Protein AF-0000000076071077 (afdb_homodimer)

Structure (mmCIF, N/CA/C/O backbone):
data_AF-0000000076071077-model_v1
#
loop_
_entity.id
_entity.type
_entity.pdbx_description
1 polymer 'Interleukin 17-like protein'
#
loop_
_atom_site.group_PDB
_atom_site.id
_atom_site.type_symbol
_atom_site.label_atom_id
_atom_site.label_alt_id
_atom_site.label_comp_id
_atom_site.label_asym_id
_atom_site.label_entity_id
_atom_site.label_seq_id
_atom_site.pdbx_PDB_ins_code
_atom_site.Cartn_x
_atom_site.Cartn_y
_atom_site.Cartn_z
_atom_site.occupancy
_atom_site.B_iso_or_equiv
_atom_site.auth_seq_id
_atom_site.auth_comp_id
_atom_site.auth_asym_id
_atom_site.auth_atom_id
_atom_site.pdbx_PDB_model_num
ATOM 1 N N . MET A 1 1 ? 75.688 2.156 2.412 1 31.84 1 MET A N 1
ATOM 2 C CA . MET A 1 1 ? 74.75 1.021 2.189 1 31.84 1 MET A CA 1
ATOM 3 C C . MET A 1 1 ? 73.312 1.402 2.469 1 31.84 1 MET A C 1
ATOM 5 O O . MET A 1 1 ? 72.938 1.727 3.604 1 31.84 1 MET A O 1
ATOM 9 N N . TYR A 1 2 ? 72.688 2.107 1.517 1 38.88 2 TYR A N 1
ATOM 10 C CA . TYR A 1 2 ? 71.312 2.623 1.458 1 38.88 2 TYR A CA 1
ATOM 11 C C . TYR A 1 2 ? 70.312 1.485 1.486 1 38.88 2 TYR A C 1
ATOM 13 O O . TYR A 1 2 ? 70.375 0.569 0.663 1 38.88 2 TYR A O 1
ATOM 21 N N . TYR A 1 3 ? 69.812 1.101 2.676 1 37.91 3 TYR A N 1
ATOM 22 C CA . TYR A 1 3 ? 68.688 0.191 2.816 1 37.91 3 TYR A CA 1
ATOM 23 C C . TYR A 1 3 ? 67.438 0.708 2.055 1 37.91 3 TYR A C 1
ATOM 25 O O . TYR A 1 3 ? 67 1.827 2.293 1 37.91 3 TYR A O 1
ATOM 33 N N . VAL A 1 4 ? 67.25 0.297 0.817 1 40.38 4 VAL A N 1
ATOM 34 C CA . VAL A 1 4 ? 66 0.476 0.093 1 40.38 4 VAL A CA 1
ATOM 35 C C . VAL A 1 4 ? 64.812 -0.205 0.851 1 40.38 4 VAL A C 1
ATOM 37 O O . VAL A 1 4 ? 64.875 -1.404 1.129 1 40.38 4 VAL A O 1
ATOM 40 N N . ALA A 1 5 ? 64.188 0.526 1.714 1 39.5 5 ALA A N 1
ATOM 41 C CA . ALA A 1 5 ? 62.875 0.079 2.264 1 39.5 5 ALA A CA 1
ATOM 42 C C . ALA A 1 5 ? 61.938 -0.393 1.157 1 39.5 5 ALA A C 1
ATOM 44 O O . ALA A 1 5 ? 61.719 0.323 0.178 1 39.5 5 ALA A O 1
ATOM 45 N N . ALA A 1 6 ? 61.906 -1.683 0.882 1 43.91 6 ALA A N 1
ATOM 46 C CA . ALA A 1 6 ? 60.875 -2.225 -0.013 1 43.91 6 ALA A CA 1
ATOM 47 C C . ALA A 1 6 ? 59.5 -1.81 0.435 1 43.91 6 ALA A C 1
ATOM 49 O O . ALA A 1 6 ? 59.188 -1.81 1.631 1 43.91 6 ALA A O 1
ATOM 50 N N . PRO A 1 7 ? 58.719 -0.921 -0.341 1 43.88 7 PRO A N 1
ATOM 51 C CA . PRO A 1 7 ? 57.312 -0.693 -0 1 43.88 7 PRO A CA 1
ATOM 52 C C . PRO A 1 7 ? 56.531 -1.99 0.109 1 43.88 7 PRO A C 1
ATOM 54 O O . PRO A 1 7 ? 56.75 -2.926 -0.663 1 43.88 7 PRO A O 1
ATOM 57 N N . PHE A 1 8 ? 56.188 -2.414 1.332 1 44.41 8 PHE A N 1
ATOM 58 C CA . PHE A 1 8 ? 55.156 -3.443 1.497 1 44.41 8 PHE A CA 1
ATOM 59 C C . PHE A 1 8 ? 53.906 -3.08 0.725 1 44.41 8 PHE A C 1
ATOM 61 O O . PHE A 1 8 ? 53.188 -2.156 1.104 1 44.41 8 PHE A O 1
ATOM 68 N N . VAL A 1 9 ? 53.844 -3.395 -0.529 1 42.25 9 VAL A N 1
ATOM 69 C CA . VAL A 1 9 ? 52.531 -3.361 -1.166 1 42.25 9 VAL A CA 1
ATOM 70 C C . VAL A 1 9 ? 51.562 -4.262 -0.402 1 42.25 9 VAL A C 1
ATOM 72 O O . VAL A 1 9 ? 51.75 -5.484 -0.376 1 42.25 9 VAL A O 1
ATOM 75 N N . PHE A 1 10 ? 50.906 -3.777 0.637 1 39.38 10 PHE A N 1
ATOM 76 C CA . PHE A 1 10 ? 49.719 -4.492 1.016 1 39.38 10 PHE A CA 1
ATOM 77 C C . PHE A 1 10 ? 48.844 -4.762 -0.204 1 39.38 10 PHE A C 1
ATOM 79 O O . PHE A 1 10 ? 48.344 -3.824 -0.842 1 39.38 10 PHE A O 1
ATOM 86 N N . ALA A 1 11 ? 49.031 -5.832 -0.876 1 36.38 11 ALA A N 1
ATOM 87 C CA . ALA A 1 11 ? 47.938 -6.273 -1.741 1 36.38 11 ALA A CA 1
ATOM 88 C C . ALA A 1 11 ? 46.625 -6.273 -0.992 1 36.38 11 ALA A C 1
ATOM 90 O O . ALA A 1 11 ? 46.406 -7.059 -0.061 1 36.38 11 ALA A O 1
ATOM 91 N N . ILE A 1 12 ? 46.031 -5.16 -0.738 1 39.03 12 ILE A N 1
ATOM 92 C CA . ILE A 1 12 ? 44.594 -5.25 -0.428 1 39.03 12 ILE A CA 1
ATOM 93 C C . ILE A 1 12 ? 43.938 -6.305 -1.316 1 39.03 12 ILE A C 1
ATOM 95 O O . ILE A 1 12 ? 43.969 -6.203 -2.545 1 39.03 12 ILE A O 1
ATOM 99 N N . ALA A 1 13 ? 43.938 -7.648 -0.864 1 39.69 13 ALA A N 1
ATOM 100 C CA . ALA A 1 13 ? 43.094 -8.641 -1.531 1 39.69 13 ALA A CA 1
ATOM 101 C C . ALA A 1 13 ? 41.812 -7.988 -2.088 1 39.69 13 ALA A C 1
ATOM 103 O O . ALA A 1 13 ? 41.188 -7.176 -1.414 1 39.69 13 ALA A O 1
ATOM 104 N N . MET A 1 14 ? 41.719 -7.781 -3.256 1 41.16 14 MET A N 1
ATOM 105 C CA . MET A 1 14 ? 40.562 -7.312 -4.012 1 41.16 14 MET A CA 1
ATOM 106 C C . MET A 1 14 ? 39.312 -8.031 -3.566 1 41.16 14 MET A C 1
ATOM 108 O O . MET A 1 14 ? 39.281 -9.258 -3.479 1 41.16 14 MET A O 1
ATOM 112 N N . PRO A 1 15 ? 38.406 -7.594 -2.545 1 46.03 15 PRO A N 1
ATOM 113 C CA . PRO A 1 15 ? 37.219 -8.305 -2.104 1 46.03 15 PRO A CA 1
ATOM 114 C C . PRO A 1 15 ? 36.562 -9.125 -3.223 1 46.03 15 PRO A C 1
ATOM 116 O O . PRO A 1 15 ? 36.781 -8.828 -4.402 1 46.03 15 PRO A O 1
ATOM 119 N N . LEU A 1 16 ? 36.156 -10.562 -3.031 1 50.34 16 LEU A N 1
ATOM 120 C CA . LEU A 1 16 ? 35.406 -11.578 -3.76 1 50.34 16 LEU A CA 1
ATOM 121 C C . LEU A 1 16 ? 34.125 -10.977 -4.371 1 50.34 16 LEU A C 1
ATOM 123 O O . LEU A 1 16 ? 33.312 -10.414 -3.656 1 50.34 16 LEU A O 1
ATOM 127 N N . THR A 1 17 ? 34.062 -10.641 -5.641 1 70.69 17 THR A N 1
ATOM 128 C CA . THR A 1 17 ? 32.969 -10.07 -6.445 1 70.69 17 THR A CA 1
ATOM 129 C C . THR A 1 17 ? 31.781 -11.008 -6.484 1 70.69 17 THR A C 1
ATOM 131 O O . THR A 1 17 ? 31.906 -12.188 -6.809 1 70.69 17 THR A O 1
ATOM 134 N N . CYS A 1 18 ? 30.734 -10.984 -5.738 1 81.44 18 CYS A N 1
ATOM 135 C CA . CYS A 1 18 ? 29.469 -11.719 -5.719 1 81.44 18 CYS A CA 1
ATOM 136 C C . CYS A 1 18 ? 28.859 -11.773 -7.113 1 81.44 18 CYS A C 1
ATOM 138 O O . CYS A 1 18 ? 28.484 -10.734 -7.672 1 81.44 18 CYS A O 1
ATOM 140 N N . LYS A 1 19 ? 28.938 -13.07 -7.707 1 86.5 19 LYS A N 1
ATOM 141 C CA . LYS A 1 19 ? 28.453 -13.242 -9.07 1 86.5 19 LYS A CA 1
ATOM 142 C C . LYS A 1 19 ? 26.922 -13.398 -9.094 1 86.5 19 LYS A C 1
ATOM 144 O O . LYS A 1 19 ? 26.344 -13.961 -8.172 1 86.5 19 LYS A O 1
ATOM 149 N N . ARG A 1 20 ? 26.328 -13.039 -10.211 1 88.12 20 ARG A N 1
ATOM 150 C CA . ARG A 1 20 ? 24.891 -13.211 -10.422 1 88.12 20 ARG A CA 1
ATOM 151 C C . ARG A 1 20 ? 24.562 -14.656 -10.773 1 88.12 20 ARG A C 1
ATOM 153 O O . ARG A 1 20 ? 25.344 -15.328 -11.453 1 88.12 20 ARG A O 1
ATOM 160 N N . PRO A 1 21 ? 23.406 -15.125 -10.336 1 89.44 21 PRO A N 1
ATOM 161 C CA . PRO A 1 21 ? 22.984 -16.469 -10.766 1 89.44 21 PRO A CA 1
ATOM 162 C C . PRO A 1 21 ? 22.859 -16.594 -12.281 1 89.44 21 PRO A C 1
ATOM 164 O O . PRO A 1 21 ? 22.625 -15.586 -12.961 1 89.44 21 PRO A O 1
ATOM 167 N N . ASN A 1 22 ? 23.078 -17.781 -12.609 1 89.69 22 ASN A N 1
ATOM 168 C CA . ASN A 1 22 ? 22.922 -17.984 -14.047 1 89.69 22 ASN A CA 1
ATOM 169 C C . ASN A 1 22 ? 21.469 -17.891 -14.484 1 89.69 22 ASN A C 1
ATOM 171 O O . ASN A 1 22 ? 20.578 -17.766 -13.641 1 89.69 22 ASN A O 1
ATOM 175 N N . LYS A 1 23 ? 21.219 -17.984 -15.805 1 92.25 23 LYS A N 1
ATOM 176 C CA . LYS A 1 23 ? 19.906 -17.766 -16.375 1 92.25 23 LYS A CA 1
ATOM 177 C C . LYS A 1 23 ? 18.906 -18.812 -15.883 1 92.25 23 LYS A C 1
ATOM 179 O O . LYS A 1 23 ? 17.766 -18.484 -15.578 1 92.25 23 LYS A O 1
ATOM 184 N N . ALA A 1 24 ? 19.375 -20.016 -15.859 1 93.88 24 ALA A N 1
ATOM 185 C CA . ALA A 1 24 ? 18.484 -21.094 -15.422 1 93.88 24 ALA A CA 1
ATOM 186 C C . ALA A 1 24 ? 18.047 -20.891 -13.977 1 93.88 24 ALA A C 1
ATOM 188 O O . ALA A 1 24 ? 16.875 -21.047 -13.648 1 93.88 24 ALA A O 1
ATOM 189 N N . THR A 1 25 ? 18.969 -20.516 -13.148 1 91.62 25 THR A N 1
ATOM 190 C CA . THR A 1 25 ? 18.672 -20.266 -11.742 1 91.62 25 THR A CA 1
ATOM 191 C C . THR A 1 25 ? 17.75 -19.062 -11.586 1 91.62 25 THR A C 1
ATOM 193 O O . THR A 1 25 ? 16.812 -19.094 -10.781 1 91.62 25 THR A O 1
ATOM 196 N N . MET A 1 26 ? 17.953 -18.047 -12.344 1 93.38 26 MET A N 1
ATOM 197 C CA . MET A 1 26 ? 17.109 -16.844 -12.281 1 93.38 26 MET A CA 1
ATOM 198 C C . MET A 1 26 ? 15.68 -17.156 -12.695 1 93.38 26 MET A C 1
ATOM 200 O O . MET A 1 26 ? 14.734 -16.609 -12.125 1 93.38 26 MET A O 1
ATOM 204 N N . ARG A 1 27 ? 15.602 -17.969 -13.664 1 92.81 27 ARG A N 1
ATOM 205 C CA . ARG A 1 27 ? 14.266 -18.391 -14.078 1 92.81 27 ARG A CA 1
ATOM 206 C C . ARG A 1 27 ? 13.531 -19.109 -12.953 1 92.81 27 ARG A C 1
ATOM 208 O O . ARG A 1 27 ? 12.336 -18.875 -12.734 1 92.81 27 ARG A O 1
ATOM 215 N N . LYS A 1 28 ? 14.25 -19.938 -12.289 1 93.5 28 LYS A N 1
ATOM 216 C CA . LYS A 1 28 ? 13.656 -20.656 -11.164 1 93.5 28 LYS A CA 1
ATOM 217 C C . LYS A 1 28 ? 13.234 -19.688 -10.055 1 93.5 28 LYS A C 1
ATOM 219 O O . LYS A 1 28 ? 12.148 -19.812 -9.492 1 93.5 28 LYS A O 1
ATOM 224 N N . ILE A 1 29 ? 14.023 -18.688 -9.727 1 92.12 29 ILE A N 1
ATOM 225 C CA . ILE A 1 29 ? 13.742 -17.703 -8.688 1 92.12 29 ILE A CA 1
ATOM 226 C C . ILE A 1 29 ? 12.484 -16.922 -9.062 1 92.12 29 ILE A C 1
ATOM 228 O O . ILE A 1 29 ? 11.617 -16.688 -8.211 1 92.12 29 ILE A O 1
ATOM 232 N N . LYS A 1 30 ? 12.438 -16.547 -10.312 1 90.62 30 LYS A N 1
ATOM 233 C CA . LYS A 1 30 ? 11.281 -15.797 -10.789 1 90.62 30 LYS A CA 1
ATOM 234 C C . LYS A 1 30 ? 10.008 -16.641 -10.688 1 90.62 30 LYS A C 1
ATOM 236 O O . LYS A 1 30 ? 8.953 -16.141 -10.281 1 90.62 30 LYS A O 1
ATOM 241 N N . SER A 1 31 ? 10.117 -17.891 -11.008 1 89.62 31 SER A N 1
ATOM 242 C CA . SER A 1 31 ? 8.977 -18.797 -10.898 1 89.62 31 SER A CA 1
ATOM 243 C C . SER A 1 31 ? 8.531 -18.953 -9.453 1 89.62 31 SER A C 1
ATOM 245 O O . SER A 1 31 ? 7.336 -18.922 -9.156 1 89.62 31 SER A O 1
ATOM 247 N N . ASP A 1 32 ? 9.477 -19.078 -8.562 1 87.5 32 ASP A N 1
ATOM 248 C CA . ASP A 1 32 ? 9.172 -19.188 -7.137 1 87.5 32 ASP A CA 1
ATOM 249 C C . ASP A 1 32 ? 8.477 -17.938 -6.621 1 87.5 32 ASP A C 1
ATOM 251 O O . ASP A 1 32 ? 7.531 -18.016 -5.836 1 87.5 32 ASP A O 1
ATOM 255 N N . TYR A 1 33 ? 8.945 -16.859 -7.066 1 89.06 33 TYR A N 1
ATOM 256 C CA . TYR A 1 33 ? 8.336 -15.586 -6.68 1 89.06 33 TYR A CA 1
ATOM 257 C C . TYR A 1 33 ? 6.867 -15.547 -7.082 1 89.06 33 TYR A C 1
ATOM 259 O O . TYR A 1 33 ? 6.004 -15.188 -6.273 1 89.06 33 TYR A O 1
ATOM 267 N N . ILE A 1 34 ? 6.57 -15.953 -8.289 1 86.25 34 ILE A N 1
ATOM 268 C CA . ILE A 1 34 ? 5.211 -15.914 -8.82 1 86.25 34 ILE A CA 1
ATOM 269 C C . ILE A 1 34 ? 4.309 -16.828 -7.992 1 86.25 34 ILE A C 1
ATOM 271 O O . ILE A 1 34 ? 3.191 -16.453 -7.637 1 86.25 34 ILE A O 1
ATOM 275 N N . ILE A 1 35 ? 4.77 -17.938 -7.633 1 84.69 35 ILE A N 1
ATOM 276 C CA . ILE A 1 35 ? 4 -18.906 -6.859 1 84.69 35 ILE A CA 1
ATOM 277 C C . ILE A 1 35 ? 3.744 -18.359 -5.453 1 84.69 35 ILE A C 1
ATOM 279 O O . ILE A 1 35 ? 2.617 -18.406 -4.957 1 84.69 35 ILE A O 1
ATOM 283 N N . LYS A 1 36 ? 4.738 -17.828 -4.855 1 84 36 LYS A N 1
ATOM 284 C CA . LYS A 1 36 ? 4.629 -17.328 -3.488 1 84 36 LYS A CA 1
ATOM 285 C C . LYS A 1 36 ? 3.689 -16.125 -3.42 1 84 36 LYS A C 1
ATOM 287 O O . LYS A 1 36 ? 2.846 -16.047 -2.525 1 84 36 LYS A O 1
ATOM 292 N N . ARG A 1 37 ? 3.859 -15.242 -4.332 1 84.19 37 ARG A N 1
ATOM 293 C CA . ARG A 1 37 ? 2.988 -14.07 -4.391 1 84.19 37 ARG A CA 1
ATOM 294 C C . ARG A 1 37 ? 1.525 -14.484 -4.512 1 84.19 37 ARG A C 1
ATOM 296 O O . ARG A 1 37 ? 0.646 -13.852 -3.922 1 84.19 37 ARG A O 1
ATOM 303 N N . GLY A 1 38 ? 1.32 -15.523 -5.246 1 81.94 38 GLY A N 1
ATOM 3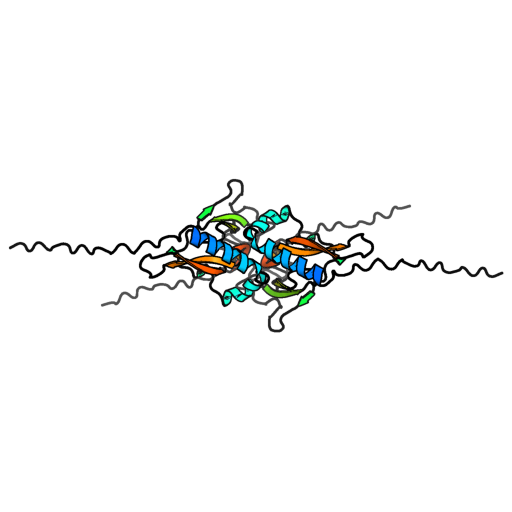04 C CA . GLY A 1 38 ? -0.033 -16.016 -5.457 1 81.94 38 GLY A CA 1
ATOM 305 C C . GLY A 1 38 ? -0.623 -16.688 -4.23 1 81.94 38 GLY A C 1
ATOM 306 O O . GLY A 1 38 ? -1.833 -16.625 -4.004 1 81.94 38 GLY A O 1
ATOM 307 N N . SER A 1 39 ? 0.192 -17.297 -3.477 1 77.56 39 SER A N 1
ATOM 308 C CA . SER A 1 39 ? -0.283 -18.125 -2.371 1 77.56 39 SER A CA 1
ATOM 309 C C . SER A 1 39 ? -0.488 -17.297 -1.108 1 77.56 39 SER A C 1
ATOM 311 O O . SER A 1 39 ? -1.191 -17.719 -0.188 1 77.56 39 SER A O 1
ATOM 313 N N . TYR A 1 40 ? 0.188 -16.234 -1.051 1 67.06 40 TYR A N 1
ATOM 314 C CA . TYR A 1 40 ? 0.112 -15.406 0.151 1 67.06 40 TYR A CA 1
ATOM 315 C C . TYR A 1 40 ? -1.249 -14.727 0.264 1 67.06 40 TYR A C 1
ATOM 317 O O . TYR A 1 40 ? -1.91 -14.477 -0.747 1 67.06 40 TYR A O 1
ATOM 325 N N . PHE A 1 41 ? -1.636 -14.688 1.638 1 74.12 41 PHE A N 1
ATOM 326 C CA . PHE A 1 41 ? -2.795 -13.852 1.936 1 74.12 41 PHE A CA 1
ATOM 327 C C . PHE A 1 41 ? -2.566 -12.422 1.472 1 74.12 41 PHE A C 1
ATOM 329 O O . PHE A 1 41 ? -1.477 -12.078 1.006 1 74.12 41 PHE A O 1
ATOM 336 N N . SER A 1 42 ? -3.58 -11.602 1.505 1 86.19 42 SER A N 1
ATOM 337 C CA . SER A 1 42 ? -3.494 -10.203 1.104 1 86.19 42 SER A CA 1
ATOM 338 C C . SER A 1 42 ? -2.256 -9.531 1.692 1 86.19 42 SER A C 1
ATOM 340 O O . SER A 1 42 ? -1.939 -9.727 2.867 1 86.19 42 SER A O 1
ATOM 342 N N . ASP A 1 43 ? -1.479 -8.805 0.86 1 89.69 43 ASP A N 1
ATOM 343 C CA . ASP A 1 43 ? -0.292 -8.062 1.278 1 89.69 43 ASP A CA 1
ATOM 344 C C . ASP A 1 43 ? -0.643 -7.004 2.322 1 89.69 43 ASP A C 1
ATOM 346 O O . ASP A 1 43 ? 0.245 -6.445 2.971 1 89.69 43 ASP A O 1
ATOM 350 N N . SER A 1 44 ? -1.929 -6.793 2.488 1 95.19 44 SER A N 1
ATOM 351 C CA . SER A 1 44 ? -2.336 -5.781 3.459 1 95.19 44 SER A CA 1
ATOM 352 C C . SER A 1 44 ? -1.919 -6.172 4.871 1 95.19 44 SER A C 1
ATOM 354 O O . SER A 1 44 ? -1.677 -5.305 5.715 1 95.19 44 SER A O 1
ATOM 356 N N . PHE A 1 45 ? -1.737 -7.473 5.129 1 94.88 45 PHE A N 1
ATOM 357 C CA . PHE A 1 45 ? -1.411 -7.938 6.473 1 94.88 45 PHE A CA 1
ATOM 358 C C . PHE A 1 45 ? 0.053 -7.664 6.797 1 94.88 45 PHE A C 1
ATOM 360 O O . PHE A 1 45 ? 0.459 -7.73 7.961 1 94.88 45 PHE A O 1
ATOM 367 N N . ASN A 1 46 ? 0.8 -7.367 5.801 1 95.19 46 ASN A N 1
ATOM 368 C CA . ASN A 1 46 ? 2.215 -7.09 6.027 1 95.19 46 ASN A CA 1
ATOM 369 C C . ASN A 1 46 ? 2.42 -5.77 6.762 1 95.19 46 ASN A C 1
ATOM 371 O O . ASN A 1 46 ? 3.508 -5.5 7.273 1 95.19 46 ASN A O 1
ATOM 375 N N . LEU A 1 47 ? 1.385 -4.953 6.836 1 95.5 47 LEU A N 1
ATOM 376 C CA . LEU A 1 47 ? 1.442 -3.758 7.668 1 95.5 47 LEU A CA 1
ATOM 377 C C . LEU A 1 47 ? 1.679 -4.121 9.133 1 95.5 47 LEU A C 1
ATOM 379 O O . LEU A 1 47 ? 2.295 -3.355 9.875 1 95.5 47 LEU A O 1
ATOM 383 N N . LEU A 1 48 ? 1.217 -5.297 9.461 1 92.31 48 LEU A N 1
ATOM 384 C CA . LEU A 1 48 ? 1.424 -5.789 10.82 1 92.31 48 LEU A CA 1
ATOM 385 C C . LEU A 1 48 ? 2.664 -6.676 10.891 1 92.31 48 LEU A C 1
ATOM 387 O O . LEU A 1 48 ? 3.453 -6.57 11.828 1 92.31 48 LEU A O 1
ATOM 391 N N . TYR A 1 49 ? 2.891 -7.422 9.875 1 90.75 49 TYR A N 1
ATOM 392 C CA . TYR A 1 49 ? 3.902 -8.469 9.898 1 90.75 49 TYR A CA 1
ATOM 393 C C . TYR A 1 49 ? 5.293 -7.895 9.664 1 90.75 49 TYR A C 1
ATOM 395 O O . TYR A 1 49 ? 6.301 -8.562 9.914 1 90.75 49 TYR A O 1
ATOM 403 N N . LYS A 1 50 ? 5.305 -6.688 9.227 1 91.62 50 LYS A N 1
ATOM 404 C CA . LYS A 1 50 ? 6.605 -6.09 8.938 1 91.62 50 LYS A CA 1
ATOM 405 C C . LYS A 1 50 ? 7.484 -6.059 10.188 1 91.62 50 LYS A C 1
ATOM 407 O O . LYS A 1 50 ? 8.711 -6.004 10.094 1 91.62 50 LYS A O 1
ATOM 412 N N . HIS A 1 51 ? 6.93 -6.164 11.32 1 89.44 51 HIS A N 1
ATOM 413 C CA . HIS A 1 51 ? 7.688 -6.121 12.57 1 89.44 51 HIS A CA 1
ATOM 414 C C . HIS A 1 51 ? 8.32 -7.477 12.875 1 89.44 51 HIS A C 1
ATOM 416 O O . HIS A 1 51 ? 9.211 -7.57 13.727 1 89.44 51 HIS A O 1
ATOM 422 N N . ASN A 1 52 ? 7.91 -8.523 12.156 1 89.5 52 ASN A N 1
ATOM 423 C CA . ASN A 1 52 ? 8.375 -9.883 12.406 1 89.5 52 ASN A CA 1
ATOM 424 C C . ASN A 1 52 ? 9.133 -10.445 11.203 1 89.5 52 ASN A C 1
ATOM 426 O O . ASN A 1 52 ? 9.57 -11.594 11.227 1 89.5 52 ASN A O 1
ATOM 430 N N . LYS A 1 53 ? 9.203 -9.695 10.227 1 89.69 53 LYS A N 1
ATOM 431 C CA . LYS A 1 53 ? 9.844 -10.148 9 1 89.69 53 LYS A CA 1
ATOM 432 C C . LYS A 1 53 ? 10.961 -9.195 8.578 1 89.69 53 LYS A C 1
ATOM 434 O O . LYS A 1 53 ? 11.016 -8.055 9.039 1 89.69 53 LYS A O 1
ATOM 439 N N . ARG A 1 54 ? 11.805 -9.734 7.766 1 92.38 54 ARG A N 1
ATOM 440 C CA . ARG A 1 54 ? 12.891 -8.914 7.25 1 92.38 54 ARG A CA 1
ATOM 441 C C . ARG A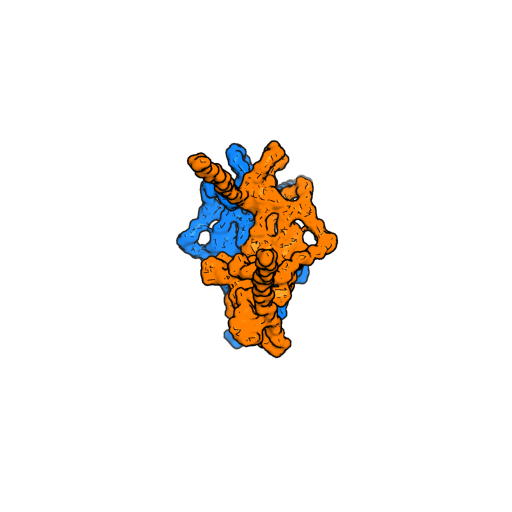 1 54 ? 12.375 -7.891 6.242 1 92.38 54 ARG A C 1
ATOM 443 O O . ARG A 1 54 ? 11.602 -8.227 5.352 1 92.38 54 ARG A O 1
ATOM 450 N N . THR A 1 55 ? 12.773 -6.637 6.426 1 95.44 55 THR A N 1
ATOM 451 C CA . THR A 1 55 ? 12.414 -5.59 5.477 1 95.44 55 THR A CA 1
ATOM 452 C C . THR A 1 55 ? 13.641 -5.117 4.703 1 95.44 55 THR A C 1
ATOM 454 O O . THR A 1 55 ? 14.773 -5.461 5.055 1 95.44 55 THR A O 1
ATOM 457 N N . ASP A 1 56 ? 13.336 -4.398 3.664 1 94.5 56 ASP A N 1
ATOM 458 C CA . ASP A 1 56 ? 14.414 -3.893 2.822 1 94.5 56 ASP A CA 1
ATOM 459 C C . ASP A 1 56 ? 15.336 -2.963 3.609 1 94.5 56 ASP A C 1
ATOM 461 O O . ASP A 1 56 ? 16.5 -2.775 3.246 1 94.5 56 ASP A O 1
ATOM 465 N N . ARG A 1 57 ? 14.828 -2.43 4.645 1 92.19 57 ARG A N 1
ATOM 466 C CA . ARG A 1 57 ? 15.625 -1.509 5.449 1 92.19 57 ARG A CA 1
ATOM 467 C C . ARG A 1 57 ? 16.766 -2.236 6.145 1 92.19 57 ARG A C 1
ATOM 469 O O . ARG A 1 57 ? 17.766 -1.618 6.52 1 92.19 57 ARG A O 1
ATOM 476 N N . GLN A 1 58 ? 16.688 -3.535 6.242 1 93.75 58 GLN A N 1
ATOM 477 C CA . GLN A 1 58 ? 17.672 -4.352 6.938 1 93.75 58 GLN A CA 1
ATOM 478 C C . GLN A 1 58 ? 18.688 -4.941 5.957 1 93.75 58 GLN A C 1
ATOM 480 O O . GLN A 1 58 ? 19.625 -5.629 6.363 1 93.75 58 GLN A O 1
ATOM 485 N N . ILE A 1 59 ? 18.484 -4.691 4.75 1 94.94 59 ILE A N 1
ATOM 486 C CA . ILE A 1 59 ? 19.359 -5.25 3.723 1 94.94 59 ILE A CA 1
ATOM 487 C C . ILE A 1 59 ? 20.578 -4.352 3.535 1 94.94 59 ILE A C 1
ATOM 489 O O . ILE A 1 59 ? 20.438 -3.141 3.34 1 94.94 59 ILE A O 1
ATOM 493 N N . PRO A 1 60 ? 21.781 -4.914 3.605 1 91.56 60 PRO A N 1
ATOM 494 C CA . PRO A 1 60 ? 22.984 -4.113 3.398 1 91.56 60 PRO A CA 1
ATOM 495 C C . PRO A 1 60 ? 22.984 -3.373 2.062 1 91.56 60 PRO A C 1
ATOM 497 O O . PRO A 1 60 ? 22.5 -3.902 1.061 1 91.56 60 PRO A O 1
ATOM 500 N N . ALA A 1 61 ? 23.578 -2.232 2.055 1 92.38 61 ALA A N 1
ATOM 501 C CA . ALA A 1 61 ? 23.562 -1.338 0.899 1 92.38 61 ALA A CA 1
ATOM 502 C C . ALA A 1 61 ? 24.266 -1.972 -0.295 1 92.38 61 ALA A C 1
ATOM 504 O O . ALA A 1 61 ? 23.922 -1.691 -1.446 1 92.38 61 ALA A O 1
ATOM 505 N N . GLU A 1 62 ? 25.234 -2.85 -0.004 1 90.19 62 GLU A N 1
ATOM 506 C CA . GLU A 1 62 ? 26.016 -3.451 -1.083 1 90.19 62 GLU A CA 1
ATOM 507 C C . GLU A 1 62 ? 25.156 -4.359 -1.948 1 90.19 62 GLU A C 1
ATOM 509 O O . GLU A 1 62 ? 25.5 -4.66 -3.09 1 90.19 62 GLU A O 1
ATOM 514 N N . PHE A 1 63 ? 24.047 -4.762 -1.379 1 92.94 63 PHE A N 1
ATOM 515 C CA . PHE A 1 63 ? 23.188 -5.672 -2.131 1 92.94 63 PHE A CA 1
ATOM 516 C C . PHE A 1 63 ? 22.031 -4.918 -2.777 1 92.94 63 PHE A C 1
ATOM 518 O O . PHE A 1 63 ? 21.172 -5.523 -3.408 1 92.94 63 PHE A O 1
ATOM 525 N N . LYS A 1 64 ? 22.031 -3.602 -2.619 1 92.5 64 LYS A N 1
ATOM 526 C CA . LYS A 1 64 ? 20.984 -2.764 -3.211 1 92.5 64 LYS A CA 1
ATOM 527 C C . LYS A 1 64 ? 21.531 -1.985 -4.41 1 92.5 64 LYS A C 1
ATOM 529 O O . LYS A 1 64 ? 22.562 -1.328 -4.312 1 92.5 64 LYS A O 1
ATOM 534 N N . SER A 1 65 ? 21.016 -2.213 -5.547 1 91.06 65 SER A N 1
ATOM 535 C CA . SER A 1 65 ? 21.359 -1.427 -6.727 1 91.06 65 SER A CA 1
ATOM 536 C C . SER A 1 65 ? 20.266 -0.43 -7.07 1 91.06 65 SER A C 1
ATOM 538 O O . SER A 1 65 ? 19.984 -0.176 -8.25 1 91.06 65 SER A O 1
ATOM 540 N N . ASN A 1 66 ? 19.625 0.126 -6.18 1 88.62 66 ASN A N 1
ATOM 541 C CA . ASN A 1 66 ? 18.422 0.927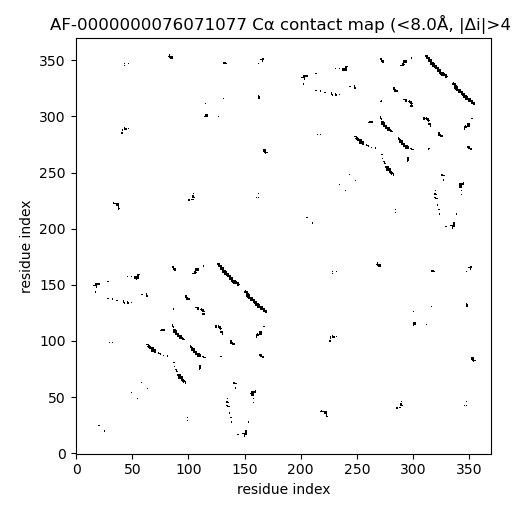 -6.375 1 88.62 66 ASN A CA 1
ATOM 542 C C . ASN A 1 66 ? 18.734 2.242 -7.082 1 88.62 66 ASN A C 1
ATOM 544 O O . ASN A 1 66 ? 19.719 2.908 -6.762 1 88.62 66 ASN A O 1
ATOM 548 N N . ARG A 1 67 ? 18.047 2.42 -8.078 1 95.81 67 ARG A N 1
ATOM 549 C CA . ARG A 1 67 ? 18.062 3.682 -8.805 1 95.81 67 ARG A CA 1
ATOM 550 C C . ARG A 1 67 ? 16.656 4.254 -8.961 1 95.81 67 ARG A C 1
ATOM 552 O O . ARG A 1 67 ? 15.711 3.512 -9.203 1 95.81 67 ARG A O 1
ATOM 559 N N . THR A 1 68 ? 16.609 5.535 -8.766 1 96.56 68 THR A N 1
ATOM 560 C CA . THR A 1 68 ? 15.328 6.211 -8.953 1 96.56 68 THR A CA 1
ATOM 561 C C . THR A 1 68 ? 15.242 6.828 -10.344 1 96.56 68 THR A C 1
ATOM 563 O O . THR A 1 68 ? 16.125 7.59 -10.75 1 96.56 68 THR A O 1
ATOM 566 N N . LEU A 1 69 ? 14.219 6.406 -11.062 1 96.56 69 LEU A N 1
ATOM 567 C CA . LEU A 1 69 ? 13.938 7.016 -12.359 1 96.56 69 LEU A CA 1
ATOM 568 C C . LEU A 1 69 ? 12.734 7.945 -12.273 1 96.56 69 LEU A C 1
ATOM 570 O O . LEU A 1 69 ? 11.633 7.512 -11.922 1 96.56 69 LEU A O 1
ATOM 574 N N . ASN A 1 70 ? 12.992 9.156 -12.672 1 95.69 70 ASN A N 1
ATOM 575 C CA . ASN A 1 70 ? 11.938 10.156 -12.625 1 95.69 70 ASN A CA 1
ATOM 576 C C . ASN A 1 70 ? 11.258 10.32 -13.984 1 95.69 70 ASN A C 1
ATOM 578 O O . ASN A 1 70 ? 11.898 10.156 -15.023 1 95.69 70 ASN A O 1
ATOM 582 N N . PHE A 1 71 ? 10.016 10.578 -13.883 1 93.69 71 PHE A N 1
ATOM 583 C CA . PHE A 1 71 ? 9.281 10.938 -15.094 1 93.69 71 PHE A CA 1
ATOM 584 C C . PHE A 1 71 ? 9.453 12.414 -15.406 1 93.69 71 PHE A C 1
ATOM 586 O O . PHE A 1 71 ? 9.211 13.273 -14.555 1 93.69 71 PHE A O 1
ATOM 593 N N . GLU A 1 72 ? 9.812 12.641 -16.594 1 91.06 72 GLU A N 1
ATOM 594 C CA . GLU A 1 72 ? 10.164 13.992 -16.984 1 91.06 72 GLU A CA 1
ATOM 595 C C . GLU A 1 72 ? 8.953 14.922 -16.922 1 91.06 72 GLU A C 1
ATOM 597 O O . GLU A 1 72 ? 9.078 16.078 -16.516 1 91.06 72 GLU A O 1
ATOM 602 N N . TRP A 1 73 ? 7.855 14.477 -17.141 1 92 73 TRP A N 1
ATOM 603 C CA . TRP A 1 73 ? 6.664 15.312 -17.281 1 92 73 TRP A CA 1
ATOM 604 C C . TRP A 1 73 ? 5.965 15.484 -15.938 1 92 73 TRP A C 1
ATOM 606 O O . TRP A 1 73 ? 4.949 16.172 -15.844 1 92 73 TRP A O 1
ATOM 616 N N . ILE A 1 74 ? 6.48 14.914 -14.938 1 91.44 74 ILE A N 1
ATOM 617 C CA . ILE A 1 74 ? 5.855 15 -13.617 1 91.44 74 ILE A CA 1
ATOM 618 C C . ILE A 1 74 ? 6.543 16.078 -12.789 1 91.44 74 ILE A C 1
ATOM 620 O O . ILE A 1 74 ? 7.746 16 -12.516 1 91.44 74 ILE A O 1
ATOM 624 N N . PRO A 1 75 ? 5.77 17.062 -12.336 1 91.75 75 PRO A N 1
ATOM 625 C CA . PRO A 1 75 ? 6.367 18.062 -11.461 1 91.75 75 PRO A CA 1
ATOM 626 C C . PRO A 1 75 ? 6.836 17.5 -10.125 1 91.75 75 PRO A C 1
ATOM 628 O O . PRO A 1 75 ? 6.109 16.734 -9.492 1 91.75 75 PRO A O 1
ATOM 631 N N . LYS A 1 76 ? 7.98 17.922 -9.68 1 93.88 76 LYS A N 1
ATOM 632 C CA . LYS A 1 76 ? 8.57 17.375 -8.469 1 93.88 76 LYS A CA 1
ATOM 633 C C . LYS A 1 76 ? 8.781 18.453 -7.414 1 93.88 76 LYS A C 1
ATOM 635 O O . LYS A 1 76 ? 9.031 18.141 -6.246 1 93.88 76 LYS A O 1
ATOM 640 N N . MET A 1 77 ? 8.609 19.625 -7.82 1 92.38 77 MET A N 1
ATOM 641 C CA . MET A 1 77 ? 8.875 20.734 -6.922 1 92.38 77 MET A CA 1
ATOM 642 C C . MET A 1 77 ? 7.73 20.922 -5.926 1 92.38 77 MET A C 1
ATOM 644 O O . MET A 1 77 ? 6.574 20.641 -6.242 1 92.38 77 MET A O 1
ATOM 648 N N . CYS A 1 78 ? 8.125 21.375 -4.852 1 91.38 78 CYS A N 1
ATOM 649 C CA . CYS A 1 78 ? 7.109 21.703 -3.854 1 91.38 78 CYS A CA 1
ATOM 650 C C . CYS A 1 78 ? 6.301 22.922 -4.277 1 91.38 78 CYS A C 1
ATOM 652 O O . CYS A 1 78 ? 6.859 24 -4.5 1 91.38 78 CYS A O 1
ATOM 654 N N . PRO A 1 79 ? 4.988 22.688 -4.336 1 86.5 79 PRO A N 1
ATOM 655 C CA . PRO A 1 79 ? 4.188 23.844 -4.758 1 86.5 79 PRO A CA 1
ATOM 656 C C . PRO A 1 79 ? 4.129 24.938 -3.697 1 86.5 79 PRO A C 1
ATOM 658 O O . PRO A 1 79 ? 4.234 24.656 -2.502 1 86.5 79 PRO A O 1
ATOM 661 N N . LEU A 1 80 ? 3.953 26.156 -4.199 1 76 80 LEU A N 1
ATOM 662 C CA . LEU A 1 80 ? 3.83 27.297 -3.303 1 76 80 LEU A CA 1
ATOM 663 C C . LEU A 1 80 ? 2.537 27.219 -2.498 1 76 80 LEU A C 1
ATOM 665 O O . LEU A 1 80 ? 2.537 27.469 -1.29 1 76 80 LEU A O 1
ATOM 669 N N . GLU A 1 81 ? 1.502 26.906 -3.217 1 70.94 81 GLU A N 1
ATOM 670 C CA . GLU A 1 81 ? 0.207 26.734 -2.564 1 70.94 81 GLU A CA 1
ATOM 671 C C . GLU A 1 81 ? -0.15 25.25 -2.428 1 70.94 81 GLU A C 1
ATOM 673 O O . GLU A 1 81 ? -0.263 24.547 -3.428 1 70.94 81 GLU A O 1
ATOM 678 N N . ARG A 1 82 ? -0.085 24.828 -1.178 1 62.78 82 ARG A N 1
ATOM 679 C CA . ARG A 1 82 ? -0.346 23.422 -0.891 1 62.78 82 ARG A CA 1
ATOM 680 C C . ARG A 1 82 ? -1.765 23.219 -0.369 1 62.78 82 ARG A C 1
ATOM 682 O O . ARG A 1 82 ? -1.976 22.516 0.615 1 62.78 82 ARG A O 1
ATOM 689 N N . ASN A 1 83 ? -2.711 23.906 -0.941 1 62.25 83 ASN A N 1
ATOM 690 C CA . ASN A 1 83 ? -3.998 24.078 -0.276 1 62.25 83 ASN A CA 1
ATOM 691 C C . ASN A 1 83 ? -4.719 22.75 -0.085 1 62.25 83 ASN A C 1
ATOM 693 O O . ASN A 1 83 ? -5.367 22.531 0.94 1 62.25 83 ASN A O 1
ATOM 697 N N . ASP A 1 84 ? -4.527 21.75 -0.942 1 68.38 84 ASP A N 1
ATOM 698 C CA . ASP A 1 84 ? -5.391 20.578 -0.741 1 68.38 84 ASP A CA 1
ATOM 699 C C . ASP A 1 84 ? -4.652 19.484 0.006 1 68.38 84 ASP A C 1
ATOM 701 O O . ASP A 1 84 ? -5.246 18.766 0.826 1 68.38 84 ASP A O 1
ATOM 705 N N . ASN A 1 85 ? -3.359 19.422 -0.15 1 84.12 85 ASN A N 1
ATOM 706 C CA . ASN A 1 85 ? -2.506 18.406 0.444 1 84.12 85 ASN A CA 1
ATOM 707 C C . ASN A 1 85 ? -1.192 18.984 0.951 1 84.12 85 ASN A C 1
ATOM 709 O O . ASN A 1 85 ? -0.342 19.391 0.157 1 84.12 85 ASN A O 1
ATOM 713 N N . PRO A 1 86 ? -1.06 19.062 2.328 1 87.69 86 PRO A N 1
ATOM 714 C CA . PRO A 1 86 ? 0.151 19.688 2.867 1 87.69 86 PRO A CA 1
ATOM 715 C C . PRO A 1 86 ? 1.427 18.953 2.449 1 87.69 86 PRO A C 1
ATOM 717 O O . PRO A 1 86 ? 2.518 19.531 2.51 1 87.69 86 PRO A O 1
ATOM 720 N N . CYS A 1 87 ? 1.219 17.703 2.031 1 92.94 87 CYS A N 1
ATOM 721 C CA . CYS A 1 87 ? 2.363 16.922 1.583 1 92.94 87 CYS A CA 1
ATOM 722 C C . CYS A 1 87 ? 2.066 16.234 0.256 1 92.94 87 CYS A C 1
ATOM 724 O O . CYS A 1 87 ? 1.952 15 0.2 1 92.94 87 CYS A O 1
ATOM 726 N N . PRO A 1 88 ? 2.035 17.016 -0.807 1 93.38 88 PRO A N 1
ATOM 727 C CA . PRO A 1 88 ? 1.808 16.391 -2.107 1 93.38 88 PRO A CA 1
ATOM 728 C C . PRO A 1 88 ? 2.953 15.469 -2.525 1 93.38 88 PRO A C 1
ATOM 730 O O . PRO A 1 88 ? 4.078 15.617 -2.037 1 93.38 88 PRO A O 1
ATOM 733 N N . HIS A 1 89 ? 2.627 14.562 -3.361 1 95.81 89 HIS A N 1
ATOM 734 C CA . HIS A 1 89 ? 3.654 13.625 -3.811 1 95.81 89 HIS A CA 1
ATOM 735 C C . HIS A 1 89 ? 3.682 13.531 -5.332 1 95.81 89 HIS A C 1
ATOM 737 O O . HIS A 1 89 ? 2.779 14.031 -6.008 1 95.81 89 HIS A O 1
ATOM 743 N N . TYR A 1 90 ? 4.754 13.039 -5.828 1 96.19 90 TYR A N 1
ATOM 744 C CA . TYR A 1 90 ? 4.867 12.609 -7.215 1 96.19 90 TYR A CA 1
ATOM 745 C C . TYR A 1 90 ? 5.336 11.156 -7.301 1 96.19 90 TYR A C 1
ATOM 747 O O . TYR A 1 90 ? 5.855 10.609 -6.328 1 96.19 90 TYR A O 1
ATOM 755 N N . TYR A 1 91 ? 5.109 10.555 -8.492 1 96.62 91 TYR A N 1
ATOM 756 C CA . TYR A 1 91 ? 5.496 9.156 -8.664 1 96.62 91 TYR A CA 1
ATOM 757 C C . TYR A 1 91 ? 6.84 9.039 -9.367 1 96.62 91 TYR A C 1
ATOM 759 O O . TYR A 1 91 ? 7.125 9.805 -10.297 1 96.62 91 TYR A O 1
ATOM 767 N N . ALA A 1 92 ? 7.594 8.117 -8.891 1 97.62 92 ALA A N 1
ATOM 768 C CA . ALA A 1 92 ? 8.883 7.777 -9.484 1 97.62 92 ALA A CA 1
ATOM 769 C C . ALA A 1 92 ? 9.078 6.266 -9.555 1 97.62 92 ALA A C 1
ATOM 771 O O . ALA A 1 92 ? 8.453 5.52 -8.797 1 97.62 92 ALA A O 1
ATOM 772 N N . LEU A 1 93 ? 9.891 5.855 -10.5 1 96.56 93 LEU A N 1
ATOM 773 C CA . LEU A 1 93 ? 10.195 4.434 -10.633 1 96.56 93 LEU A CA 1
ATOM 774 C C . LEU A 1 93 ? 11.43 4.062 -9.805 1 96.56 93 LEU A C 1
ATOM 776 O O . LEU A 1 93 ? 12.469 4.715 -9.906 1 96.56 93 LEU A O 1
ATOM 780 N N . ASP A 1 94 ? 11.234 3.156 -8.93 1 97 94 ASP A N 1
ATOM 781 C CA . ASP A 1 94 ? 12.344 2.543 -8.203 1 97 94 ASP A CA 1
ATOM 782 C C . ASP A 1 94 ? 12.82 1.271 -8.898 1 97 94 ASP A C 1
ATOM 784 O O . ASP A 1 94 ? 12.102 0.268 -8.93 1 97 94 ASP A O 1
ATOM 788 N N . VAL A 1 95 ? 14.094 1.3 -9.43 1 97.06 95 VAL A N 1
ATOM 789 C CA . VAL A 1 95 ? 14.633 0.172 -10.18 1 97.06 95 VAL A CA 1
ATOM 790 C C . VAL A 1 95 ? 15.773 -0.478 -9.398 1 97.06 95 VAL A C 1
ATOM 792 O O . VAL A 1 95 ? 16.703 0.201 -8.969 1 97.06 95 VAL A O 1
ATOM 795 N N . ASP A 1 96 ? 15.68 -1.708 -9.133 1 96.25 96 ASP A N 1
ATOM 796 C CA . ASP A 1 96 ? 16.703 -2.486 -8.445 1 96.25 96 ASP A CA 1
ATOM 797 C C . ASP A 1 96 ? 16.969 -3.812 -9.156 1 96.25 96 ASP A C 1
ATOM 799 O O . ASP A 1 96 ? 16.094 -4.688 -9.18 1 96.25 96 ASP A O 1
ATOM 803 N N . ASP A 1 97 ? 18.156 -4.035 -9.648 1 93.69 97 ASP A N 1
ATOM 804 C CA . ASP A 1 97 ? 18.516 -5.219 -10.422 1 93.69 97 ASP A CA 1
ATOM 805 C C . ASP A 1 97 ? 18.609 -6.453 -9.531 1 93.69 97 ASP A C 1
ATOM 807 O O . ASP A 1 97 ? 18.656 -7.582 -10.023 1 93.69 97 ASP A O 1
ATOM 811 N N . ASN A 1 98 ? 18.703 -6.203 -8.273 1 94.94 98 ASN A N 1
ATOM 812 C CA . ASN A 1 98 ? 18.844 -7.305 -7.328 1 94.94 98 ASN A CA 1
ATOM 813 C C . ASN A 1 98 ? 17.516 -7.66 -6.668 1 94.94 98 ASN A C 1
ATOM 815 O O . ASN A 1 98 ? 17.5 -8.242 -5.578 1 94.94 98 ASN A O 1
ATOM 819 N N . ARG A 1 99 ? 16.453 -7.281 -7.316 1 95.44 99 ARG A N 1
ATOM 820 C CA . ARG A 1 99 ? 15.125 -7.5 -6.754 1 95.44 99 ARG A CA 1
ATOM 821 C C . ARG A 1 99 ? 14.172 -8.047 -7.809 1 95.44 99 ARG A C 1
ATOM 823 O O . ARG A 1 99 ? 14.289 -7.715 -8.992 1 95.44 99 ARG A O 1
ATOM 830 N N . ILE A 1 100 ? 13.289 -8.906 -7.418 1 93.5 100 ILE A N 1
ATOM 831 C CA . ILE A 1 100 ? 12.141 -9.367 -8.195 1 93.5 100 ILE A CA 1
ATOM 832 C C . ILE A 1 100 ? 10.844 -9.023 -7.453 1 93.5 100 ILE A C 1
ATOM 834 O O . ILE A 1 100 ? 10.594 -9.539 -6.359 1 93.5 100 ILE A O 1
ATOM 838 N N . PRO A 1 101 ? 10.008 -8.117 -8.039 1 94.06 101 PRO A N 1
ATOM 839 C CA . PRO A 1 101 ? 10.164 -7.484 -9.352 1 94.06 101 PRO A CA 1
ATOM 840 C C . PRO A 1 101 ? 11.188 -6.352 -9.344 1 94.06 101 PRO A C 1
ATOM 842 O O . PRO A 1 101 ? 11.383 -5.695 -8.32 1 94.06 101 PRO A O 1
ATOM 845 N N . LYS A 1 102 ? 11.727 -6.102 -10.516 1 94.19 102 LYS A N 1
ATOM 846 C CA . LYS A 1 102 ? 12.82 -5.148 -10.68 1 94.19 102 LYS A CA 1
ATOM 847 C C . LYS A 1 102 ? 12.336 -3.715 -10.477 1 94.19 102 LYS A C 1
ATOM 849 O O . LYS A 1 102 ? 13.078 -2.859 -10 1 94.19 102 LYS A O 1
ATOM 854 N N . MET A 1 103 ? 11.094 -3.527 -10.906 1 95.19 103 MET A N 1
ATOM 855 C CA . MET A 1 103 ? 10.586 -2.158 -10.891 1 95.19 103 MET A CA 1
ATOM 856 C C . MET A 1 103 ? 9.398 -2.023 -9.945 1 95.19 103 MET A C 1
ATOM 858 O O . MET A 1 103 ? 8.477 -2.836 -9.984 1 95.19 103 MET A O 1
ATOM 862 N N . LEU A 1 104 ? 9.469 -1.019 -9.125 1 97.06 104 LEU A N 1
ATOM 863 C CA . LEU A 1 104 ? 8.383 -0.627 -8.234 1 97.06 104 LEU A CA 1
ATOM 864 C C . LEU A 1 104 ? 8.07 0.858 -8.383 1 97.06 104 LEU A C 1
ATOM 866 O O . LEU A 1 104 ? 8.977 1.677 -8.539 1 97.06 104 LEU A O 1
ATOM 870 N N . LEU A 1 105 ? 6.762 1.135 -8.367 1 97.06 105 LEU A N 1
ATOM 871 C CA . LEU A 1 105 ? 6.348 2.533 -8.32 1 97.06 105 LEU A CA 1
ATOM 872 C C . LEU A 1 105 ? 6.363 3.055 -6.883 1 97.06 105 LEU A C 1
ATOM 874 O O . LEU A 1 105 ? 5.887 2.379 -5.969 1 97.06 105 LEU A O 1
ATOM 878 N N . GLN A 1 106 ? 6.977 4.23 -6.723 1 97.62 106 GLN A N 1
ATOM 879 C CA . GLN A 1 106 ? 7.051 4.879 -5.418 1 97.62 106 GLN A CA 1
ATOM 880 C C . GLN A 1 106 ? 6.43 6.27 -5.461 1 97.62 106 GLN A C 1
ATOM 882 O O . GLN A 1 106 ? 6.605 7.008 -6.43 1 97.62 106 GLN A O 1
ATOM 887 N N . ALA A 1 107 ? 5.695 6.598 -4.371 1 97.81 107 ALA A N 1
ATOM 888 C CA . ALA A 1 107 ? 5.32 7.992 -4.145 1 97.81 107 ALA A CA 1
ATOM 889 C C . ALA A 1 107 ? 6.414 8.734 -3.387 1 97.81 107 ALA A C 1
ATOM 891 O O . ALA A 1 107 ? 6.816 8.32 -2.297 1 97.81 107 ALA A O 1
ATOM 892 N N . LYS A 1 108 ? 6.863 9.805 -3.973 1 97.88 108 LYS A N 1
ATOM 893 C CA . LYS A 1 108 ? 7.871 10.648 -3.33 1 97.88 108 LYS A CA 1
ATOM 894 C C . LYS A 1 108 ? 7.281 11.992 -2.914 1 97.88 108 LYS A C 1
ATOM 896 O O . LYS A 1 108 ? 6.488 12.578 -3.65 1 97.88 108 LYS A O 1
ATOM 901 N N . CYS A 1 109 ? 7.707 12.375 -1.71 1 96.75 109 CYS A N 1
ATOM 902 C CA . CYS A 1 109 ? 7.16 13.641 -1.218 1 96.75 109 CYS A CA 1
ATOM 903 C C . CYS A 1 109 ? 7.738 14.82 -1.985 1 96.75 109 CYS A C 1
ATOM 905 O O . CYS A 1 109 ? 8.953 14.922 -2.156 1 96.75 109 CYS A O 1
ATOM 907 N N . ARG A 1 110 ? 6.906 15.75 -2.32 1 94.94 110 ARG A N 1
ATOM 908 C CA . ARG A 1 110 ? 7.363 16.938 -3.041 1 94.94 110 ARG A CA 1
ATOM 909 C C . ARG A 1 110 ? 7.953 17.953 -2.082 1 94.94 110 ARG A C 1
ATOM 911 O O . ARG A 1 110 ? 8.797 18.766 -2.475 1 94.94 110 ARG A O 1
ATOM 918 N N . CYS A 1 111 ? 7.48 17.953 -0.927 1 92.44 111 CYS A N 1
ATOM 919 C CA . CYS A 1 111 ? 7.918 18.906 0.081 1 92.44 111 CYS A CA 1
ATOM 920 C C . CYS A 1 111 ? 8.625 18.203 1.232 1 92.44 111 CYS A C 1
ATOM 922 O O . CYS A 1 111 ? 8.242 17.094 1.617 1 92.44 111 CYS A O 1
ATOM 924 N N . SER A 1 112 ? 9.633 18.828 1.803 1 90.5 112 SER A N 1
ATOM 925 C CA . SER A 1 112 ? 10.336 18.266 2.957 1 90.5 112 SER A CA 1
ATOM 926 C C . SER A 1 112 ? 9.633 18.641 4.258 1 90.5 112 SER A C 1
ATOM 928 O O . SER A 1 112 ? 9.578 17.828 5.191 1 90.5 112 SER A O 1
ATOM 930 N N . GLU A 1 113 ? 9.078 19.875 4.266 1 87.5 113 GLU A N 1
ATOM 931 C CA . GLU A 1 113 ? 8.406 20.359 5.469 1 87.5 113 GLU A CA 1
ATOM 932 C C . GLU A 1 113 ? 6.887 20.359 5.293 1 87.5 113 GLU A C 1
ATOM 934 O O . GLU A 1 113 ? 6.387 20.516 4.18 1 87.5 113 GLU A O 1
ATOM 939 N N . CYS A 1 114 ? 6.27 20.047 6.367 1 86.5 114 CYS A N 1
ATOM 940 C CA . CYS A 1 114 ? 4.812 20.141 6.402 1 86.5 114 CYS A CA 1
ATOM 941 C C . CYS A 1 114 ? 4.359 21.359 7.18 1 86.5 114 CYS A C 1
ATOM 943 O O . CYS A 1 114 ? 4.812 21.594 8.305 1 86.5 114 CYS A O 1
ATOM 945 N N . SER A 1 115 ? 3.729 22.359 6.551 1 74.38 115 SER A N 1
ATOM 946 C CA . SER A 1 115 ? 3.209 23.547 7.238 1 74.38 115 SER A CA 1
ATOM 947 C C . SER A 1 115 ? 1.71 23.703 7.004 1 74.38 115 SER A C 1
ATOM 949 O O . SER A 1 115 ? 1.238 23.594 5.871 1 74.38 115 SER A O 1
ATOM 951 N N . LEU A 1 116 ? 0.954 23.484 8.047 1 62.47 116 LEU A N 1
ATOM 952 C CA . LEU A 1 116 ? -0.493 23.625 7.945 1 62.47 116 LEU A CA 1
ATOM 953 C C . LEU A 1 116 ? -0.896 25.094 8.07 1 62.47 116 LEU A C 1
ATOM 955 O O . LEU A 1 116 ? -2.08 25.438 7.977 1 62.47 116 LEU A O 1
ATOM 959 N N . ASN A 1 117 ? -0.169 25.969 8.742 1 54.09 117 ASN A N 1
ATOM 960 C CA . ASN A 1 117 ? -0.604 27.328 9.086 1 54.09 117 ASN A CA 1
ATOM 961 C C . ASN A 1 117 ? -0.594 28.25 7.863 1 54.09 117 ASN A C 1
ATOM 963 O O . ASN A 1 117 ? 0.319 28.172 7.039 1 54.09 117 ASN A O 1
ATOM 967 N N . TYR A 1 118 ? -1.885 28.531 7.543 1 44.53 118 TYR A N 1
ATOM 968 C CA . TYR A 1 118 ? -2.076 29.781 6.816 1 44.53 118 TYR A CA 1
ATOM 969 C C . TYR A 1 118 ? -1.396 30.938 7.531 1 44.53 118 TYR A C 1
ATOM 971 O O . TYR A 1 118 ? -1.614 31.141 8.727 1 44.53 118 TYR A O 1
ATOM 979 N N . GLY A 1 119 ? -0.292 31.484 7.262 1 42.72 119 GLY A N 1
ATOM 980 C CA . GLY A 1 119 ? 0.277 32.75 7.652 1 42.72 119 GLY A CA 1
ATOM 981 C C . GLY A 1 119 ? 1.445 32.625 8.609 1 42.72 119 GLY A C 1
ATOM 982 O O . GLY A 1 119 ? 1.9 33.625 9.188 1 42.72 119 GLY A O 1
ATOM 983 N N . VAL A 1 120 ? 1.378 31.547 9.43 1 44.19 120 VAL A N 1
ATOM 984 C CA . VAL A 1 120 ? 2.367 31.781 10.477 1 44.19 120 VAL A CA 1
ATOM 985 C C . VAL A 1 120 ? 3.762 31.859 9.859 1 44.19 120 VAL A C 1
ATOM 987 O O . VAL A 1 120 ? 4.031 31.234 8.828 1 44.19 120 VAL A O 1
ATOM 990 N N . ASN A 1 121 ? 4.613 32.719 10.461 1 43.97 121 ASN A N 1
ATOM 991 C CA . ASN A 1 121 ? 5.988 33.156 10.258 1 43.97 121 ASN A CA 1
ATOM 992 C C . ASN A 1 121 ? 6.914 32 9.938 1 43.97 121 ASN A C 1
ATOM 994 O O . ASN A 1 121 ? 6.621 30.859 10.297 1 43.97 121 ASN A O 1
ATOM 998 N N . LYS A 1 122 ? 8.055 32.25 9.156 1 48 122 LYS A N 1
ATOM 999 C CA . LYS A 1 122 ? 9.273 31.719 8.555 1 48 122 LYS A CA 1
ATOM 1000 C C . LYS A 1 122 ? 9.906 30.656 9.453 1 48 122 LYS A C 1
ATOM 1002 O O . LYS A 1 122 ? 11.047 30.25 9.227 1 48 122 LYS A O 1
ATOM 1007 N N . GLY A 1 123 ? 9.344 30.266 10.672 1 52.88 123 GLY A N 1
ATOM 1008 C CA . GLY A 1 123 ? 10.211 29.375 11.422 1 52.88 123 GLY A CA 1
ATOM 1009 C C . GLY A 1 123 ? 10.148 27.938 10.945 1 52.88 123 GLY A C 1
ATOM 1010 O O . GLY A 1 123 ? 9.336 27.594 10.086 1 52.88 123 GLY A O 1
ATOM 1011 N N . GLU A 1 124 ? 11.148 27.172 11.25 1 61 124 GLU A N 1
ATOM 1012 C CA . GLU A 1 124 ? 11.312 25.766 10.945 1 61 124 GLU A CA 1
ATOM 1013 C C . GLU A 1 124 ? 10.117 24.953 11.43 1 61 124 GLU A C 1
ATOM 1015 O O . GLU A 1 124 ? 9.742 25.031 12.602 1 61 124 GLU A O 1
ATOM 1020 N N . SER A 1 125 ? 9.242 24.531 10.531 1 72.94 125 SER A N 1
ATOM 1021 C CA . SER A 1 125 ? 8.117 23.656 10.875 1 72.94 125 SER A CA 1
ATOM 1022 C C . SER A 1 125 ? 8.578 22.469 11.711 1 72.94 125 SER A C 1
ATOM 1024 O O . SER A 1 125 ? 9.664 21.938 11.5 1 72.94 125 SER A O 1
ATOM 1026 N N . ILE A 1 126 ? 7.887 22.156 12.789 1 78.56 126 ILE A N 1
ATOM 1027 C CA . ILE A 1 126 ? 8.172 21 13.617 1 78.56 126 ILE A CA 1
ATOM 1028 C C . ILE A 1 126 ? 7.695 19.734 12.914 1 78.56 126 ILE A C 1
ATOM 1030 O O . ILE A 1 126 ? 7.992 18.609 13.359 1 78.56 126 ILE A O 1
ATOM 1034 N N . PHE A 1 127 ? 7.051 19.953 11.781 1 83.94 127 PHE A N 1
ATOM 1035 C CA . PHE A 1 127 ? 6.559 18.797 11.047 1 83.94 127 PHE A CA 1
ATOM 1036 C C . PHE A 1 127 ? 7.277 18.656 9.711 1 83.94 127 PHE A C 1
ATOM 1038 O O . PHE A 1 127 ? 7.699 19.656 9.117 1 83.94 127 PHE A O 1
ATOM 1045 N N . GLU A 1 128 ? 7.387 17.438 9.312 1 90.88 128 GLU A N 1
ATOM 1046 C CA . GLU A 1 128 ? 7.977 17.125 8.016 1 90.88 128 GLU A CA 1
ATOM 1047 C C . GLU A 1 128 ? 7.07 16.203 7.199 1 90.88 128 GLU A C 1
ATOM 1049 O O . GLU A 1 128 ? 6.203 15.523 7.758 1 90.88 128 GLU A O 1
ATOM 1054 N N . CYS A 1 129 ? 7.211 16.328 5.879 1 94.06 129 CYS A N 1
ATOM 1055 C CA . CYS A 1 129 ? 6.535 15.367 5.012 1 94.06 129 CYS A CA 1
ATOM 1056 C C . CYS A 1 129 ? 7.309 14.055 4.941 1 94.06 129 CYS A C 1
ATOM 1058 O O . CYS A 1 129 ? 8.516 14.055 4.68 1 94.06 129 CYS A O 1
ATOM 1060 N N . SER A 1 130 ? 6.559 12.992 5.219 1 95.19 130 SER A N 1
ATOM 1061 C CA . SER A 1 130 ? 7.168 11.672 5.184 1 95.19 130 SER A CA 1
ATOM 1062 C C . SER A 1 130 ? 6.293 10.68 4.422 1 95.19 130 SER A C 1
ATOM 1064 O O . SER A 1 130 ? 5.062 10.773 4.457 1 95.19 130 SER A O 1
ATOM 1066 N N . GLU A 1 131 ? 6.945 9.758 3.803 1 97.38 131 GLU A N 1
ATOM 1067 C CA . GLU A 1 131 ? 6.234 8.758 3.014 1 97.38 131 GLU A CA 1
ATOM 1068 C C . GLU A 1 131 ? 5.414 7.832 3.906 1 97.38 131 GLU A C 1
ATOM 1070 O O . GLU A 1 131 ? 5.816 7.527 5.031 1 97.38 131 GLU A O 1
ATOM 1075 N N . VAL A 1 132 ? 4.273 7.426 3.4 1 97.56 132 VAL A N 1
ATOM 1076 C CA . VAL A 1 132 ? 3.434 6.406 4.02 1 97.56 132 VAL A CA 1
ATOM 1077 C C . VAL A 1 132 ? 3.617 5.074 3.289 1 97.56 132 VAL A C 1
ATOM 1079 O O . VAL A 1 132 ? 3.285 4.957 2.107 1 97.56 132 VAL A O 1
ATOM 1082 N N . PHE A 1 133 ? 4.035 4.027 4.09 1 97.75 133 PHE A N 1
ATOM 1083 C CA . PHE A 1 133 ? 4.5 2.818 3.422 1 97.75 133 PHE A CA 1
ATOM 1084 C C . PHE A 1 133 ? 3.5 1.684 3.6 1 97.75 133 PHE A C 1
ATOM 1086 O O . PHE A 1 133 ? 2.777 1.636 4.598 1 97.75 133 PHE A O 1
ATOM 1093 N N . TYR A 1 134 ? 3.479 0.851 2.57 1 97.44 134 TYR A N 1
ATOM 1094 C CA . TYR A 1 134 ? 3.035 -0.535 2.678 1 97.44 134 TYR A CA 1
ATOM 1095 C C . TYR A 1 134 ? 4.141 -1.495 2.258 1 97.44 134 TYR A C 1
ATOM 1097 O O . TYR A 1 134 ? 5.227 -1.065 1.863 1 97.44 134 TYR A O 1
ATOM 1105 N N . TYR A 1 135 ? 3.844 -2.895 2.369 1 95.69 135 TYR A N 1
ATOM 1106 C CA . TYR A 1 135 ? 4.992 -3.795 2.334 1 95.69 135 TYR A CA 1
ATOM 1107 C C . TYR A 1 135 ? 4.688 -5.035 1.498 1 95.69 135 TYR A C 1
ATOM 1109 O O . TYR A 1 135 ? 4.461 -6.117 2.043 1 95.69 135 TYR A O 1
ATOM 1117 N N . PRO A 1 136 ? 4.836 -4.898 0.214 1 94.5 136 PRO A N 1
ATOM 1118 C CA . PRO A 1 136 ? 4.691 -6.098 -0.616 1 94.5 136 PRO A CA 1
ATOM 1119 C C . PRO A 1 136 ? 5.887 -7.035 -0.508 1 94.5 136 PRO A C 1
ATOM 1121 O O . PRO A 1 136 ? 6.988 -6.602 -0.154 1 94.5 136 PRO A O 1
ATOM 1124 N N . LEU A 1 137 ? 5.621 -8.305 -0.757 1 92.62 137 LEU A N 1
ATOM 1125 C CA . LEU A 1 137 ? 6.676 -9.312 -0.812 1 92.62 137 LEU A CA 1
ATOM 1126 C C . LEU A 1 137 ? 7.5 -9.164 -2.084 1 92.62 137 LEU A C 1
ATOM 1128 O O . LEU A 1 137 ? 6.949 -8.945 -3.166 1 92.62 137 LEU A O 1
ATOM 1132 N N . VAL A 1 138 ? 8.812 -9.312 -1.917 1 93.69 138 VAL A N 1
ATOM 1133 C CA . VAL A 1 138 ? 9.727 -9.344 -3.055 1 93.69 138 VAL A CA 1
ATOM 1134 C C . VAL A 1 138 ? 10.773 -10.43 -2.842 1 93.69 138 VAL A C 1
ATOM 1136 O O . VAL A 1 138 ? 10.891 -10.984 -1.745 1 93.69 138 VAL A O 1
ATOM 1139 N N . MET A 1 139 ? 11.406 -10.836 -3.973 1 93.81 139 MET A N 1
ATOM 1140 C CA . MET A 1 139 ? 12.633 -11.625 -3.904 1 93.81 139 MET A CA 1
ATOM 1141 C C . MET A 1 139 ? 13.852 -10.758 -4.191 1 93.81 139 MET A C 1
ATOM 1143 O O . MET A 1 139 ? 13.906 -10.07 -5.211 1 93.81 139 MET A O 1
ATOM 1147 N N . ARG A 1 140 ? 14.82 -10.75 -3.23 1 95.38 140 ARG A N 1
ATOM 1148 C CA . ARG A 1 140 ? 15.977 -9.914 -3.52 1 95.38 140 ARG A CA 1
ATOM 1149 C C . ARG A 1 140 ? 17.25 -10.523 -2.938 1 95.38 140 ARG A C 1
ATOM 1151 O O . ARG A 1 140 ? 17.188 -11.414 -2.088 1 95.38 140 ARG A O 1
ATOM 1158 N N . VAL A 1 141 ? 18.391 -9.969 -3.455 1 94.62 141 VAL A N 1
ATOM 1159 C CA . VAL A 1 141 ? 19.688 -10.422 -2.998 1 94.62 141 VAL A CA 1
ATOM 1160 C C . VAL A 1 141 ? 19.938 -9.938 -1.573 1 94.62 141 VAL A C 1
ATOM 1162 O O . VAL A 1 141 ? 19.75 -8.75 -1.273 1 94.62 141 VAL A O 1
ATOM 1165 N N . THR A 1 142 ? 20.328 -10.828 -0.731 1 93.56 142 THR A N 1
ATOM 1166 C CA . THR A 1 142 ? 20.578 -10.438 0.652 1 93.56 142 THR A CA 1
ATOM 1167 C C . THR A 1 142 ? 21.984 -10.828 1.087 1 93.56 142 THR A C 1
ATOM 1169 O O . THR A 1 142 ? 22.5 -10.32 2.088 1 93.56 142 THR A O 1
ATOM 1172 N N . LYS A 1 143 ? 22.547 -11.734 0.41 1 90.19 143 LYS A N 1
ATOM 1173 C CA . LYS A 1 143 ? 23.875 -12.211 0.767 1 90.19 143 LYS A CA 1
ATOM 1174 C C . LYS A 1 143 ? 24.562 -12.898 -0.416 1 90.19 143 LYS A C 1
ATOM 1176 O O . LYS A 1 143 ? 23.922 -13.133 -1.447 1 90.19 143 LYS A O 1
ATOM 1181 N N . CYS A 1 144 ? 25.891 -13.016 -0.228 1 88 144 CYS A N 1
ATOM 1182 C CA . CYS A 1 144 ? 26.672 -13.805 -1.166 1 88 144 CYS A CA 1
ATOM 1183 C C . CYS A 1 144 ? 27.062 -15.148 -0.565 1 88 144 CYS A C 1
ATOM 1185 O O . CYS A 1 144 ? 27.453 -15.227 0.601 1 88 144 CYS A O 1
ATOM 1187 N N . SER A 1 145 ? 26.734 -16.125 -1.411 1 81.56 145 SER A N 1
ATOM 1188 C CA . SER A 1 145 ? 27.062 -17.453 -0.925 1 81.56 145 SER A CA 1
ATOM 1189 C C . SER A 1 145 ? 28.562 -17.609 -0.671 1 81.56 145 SER A C 1
ATOM 1191 O O . SER A 1 145 ? 29.375 -16.922 -1.299 1 81.56 145 SER A O 1
ATOM 1193 N N . ASN A 1 146 ? 28.875 -18.281 0.421 1 74.62 146 ASN A N 1
ATOM 1194 C CA . ASN A 1 146 ? 30.266 -18.531 0.802 1 74.62 146 ASN A CA 1
ATOM 1195 C C . ASN A 1 146 ? 30.875 -19.641 -0.035 1 74.62 146 ASN A C 1
ATOM 1197 O O . ASN A 1 146 ? 32.031 -20 0.154 1 74.62 146 ASN A O 1
ATOM 1201 N N . GLU A 1 147 ? 30.109 -20.016 -0.953 1 67.12 147 GLU A N 1
ATOM 1202 C CA . GLU A 1 147 ? 30.641 -21.125 -1.75 1 67.12 147 GLU A CA 1
ATOM 1203 C C . GLU A 1 147 ? 31.672 -20.625 -2.762 1 67.12 147 GLU A C 1
ATOM 1205 O O . GLU A 1 147 ? 31.859 -19.422 -2.924 1 67.12 147 GLU A O 1
ATOM 1210 N N . SER A 1 148 ? 32.469 -21.578 -3.275 1 63.41 148 SER A N 1
ATOM 1211 C CA . SER A 1 148 ? 33.562 -21.328 -4.199 1 63.41 148 SER A CA 1
ATOM 1212 C C . SER A 1 148 ? 33.156 -20.375 -5.312 1 63.41 148 SER A C 1
ATOM 1214 O O . SER A 1 148 ? 33.969 -19.578 -5.789 1 63.41 148 SER A O 1
ATOM 1216 N N . ASP A 1 149 ? 31.953 -20.5 -5.805 1 63.34 149 ASP A N 1
ATOM 1217 C CA . ASP A 1 149 ? 31.531 -19.609 -6.887 1 63.34 149 ASP A CA 1
ATOM 1218 C C . ASP A 1 149 ? 30.719 -18.438 -6.348 1 63.34 149 ASP A C 1
ATOM 1220 O O . ASP A 1 149 ? 30.141 -17.656 -7.121 1 63.34 149 ASP A O 1
ATOM 1224 N N . SER A 1 150 ? 30.969 -17.938 -5.215 1 75.25 150 SER A N 1
ATOM 1225 C CA . SER A 1 150 ? 30.297 -16.844 -4.512 1 75.25 150 SER A CA 1
ATOM 1226 C C . SER A 1 150 ? 29.109 -16.328 -5.312 1 75.25 150 SER A C 1
ATOM 1228 O O . SER A 1 150 ? 29.281 -15.516 -6.227 1 75.25 150 SER A O 1
ATOM 1230 N N . ARG A 1 151 ? 27.984 -16.844 -5.137 1 83.69 151 ARG A N 1
ATOM 1231 C CA . ARG A 1 151 ? 26.812 -16.438 -5.895 1 83.69 151 ARG A CA 1
ATOM 1232 C C . ARG A 1 151 ? 25.828 -15.68 -5.004 1 83.69 151 ARG A C 1
ATOM 1234 O O . ARG A 1 151 ? 25.734 -15.953 -3.807 1 83.69 151 ARG A O 1
ATOM 1241 N N . MET A 1 152 ? 25.156 -14.781 -5.656 1 90 152 MET A N 1
ATOM 1242 C CA . MET A 1 152 ? 24.109 -14.008 -4.996 1 90 152 MET A CA 1
ATOM 1243 C C . MET A 1 152 ? 22.953 -14.906 -4.59 1 90 152 MET A C 1
ATOM 1245 O O . MET A 1 152 ? 22.516 -15.758 -5.371 1 90 152 MET A O 1
ATOM 1249 N N . GLN A 1 153 ? 22.547 -14.719 -3.4 1 91.81 153 GLN A N 1
ATOM 1250 C CA . GLN A 1 153 ? 21.406 -15.469 -2.898 1 91.81 153 GLN A CA 1
ATOM 1251 C C . GLN A 1 153 ? 20.172 -14.578 -2.791 1 91.81 153 GLN A C 1
ATOM 1253 O O . GLN A 1 153 ? 20.234 -13.484 -2.229 1 91.81 153 GLN A O 1
ATOM 1258 N N . PHE A 1 154 ? 19.078 -15.117 -3.383 1 93.81 154 PHE A N 1
ATOM 1259 C CA . PHE A 1 154 ? 17.797 -14.414 -3.33 1 93.81 154 PHE A CA 1
ATOM 1260 C C . PHE A 1 154 ? 16.953 -14.93 -2.178 1 93.81 154 PHE A C 1
ATOM 1262 O O . PHE A 1 154 ? 16.812 -16.141 -1.986 1 93.81 154 PHE A O 1
ATOM 1269 N N . GLU A 1 155 ? 16.391 -13.977 -1.41 1 94.44 155 GLU A N 1
ATOM 1270 C CA . GLU A 1 155 ? 15.508 -14.32 -0.301 1 94.44 155 GLU A CA 1
ATOM 1271 C C . GLU A 1 155 ? 14.25 -13.453 -0.312 1 94.44 155 GLU A C 1
ATOM 1273 O O . GLU A 1 155 ? 14.211 -12.406 -0.967 1 94.44 155 GLU A O 1
ATOM 1278 N N . GLU A 1 156 ? 13.234 -13.984 0.389 1 93.69 156 GLU A N 1
ATOM 1279 C CA . GLU A 1 156 ? 12 -13.219 0.576 1 93.69 156 GLU A CA 1
ATOM 1280 C C . GLU A 1 156 ? 12.219 -12.047 1.527 1 93.69 156 GLU A C 1
ATOM 1282 O O . GLU A 1 156 ? 12.742 -12.219 2.629 1 93.69 156 GLU A O 1
ATOM 1287 N N . VAL A 1 157 ? 11.828 -10.898 1.071 1 95.12 157 VAL A N 1
ATOM 1288 C CA . VAL A 1 157 ? 11.961 -9.68 1.86 1 95.12 157 VAL A CA 1
ATOM 1289 C C . VAL A 1 157 ? 10.719 -8.805 1.671 1 95.12 157 VAL A C 1
ATOM 1291 O O . VAL A 1 157 ? 10.148 -8.758 0.58 1 95.12 157 VAL A O 1
ATOM 1294 N N . LEU A 1 158 ? 10.211 -8.195 2.768 1 95.88 158 LEU A N 1
ATOM 1295 C CA . LEU A 1 158 ? 9.172 -7.176 2.629 1 95.88 158 LEU A CA 1
ATOM 1296 C C . LEU A 1 158 ? 9.773 -5.84 2.209 1 95.88 158 LEU A C 1
ATOM 1298 O O . LEU A 1 158 ? 10.641 -5.301 2.896 1 95.88 158 LEU A O 1
ATOM 1302 N N . GLU A 1 159 ? 9.273 -5.328 1.121 1 96.25 159 GLU A N 1
ATOM 1303 C CA . GLU A 1 159 ? 9.797 -4.078 0.578 1 96.25 159 GLU A CA 1
ATOM 1304 C C . GLU A 1 159 ? 8.945 -2.887 1.021 1 96.25 159 GLU A C 1
ATOM 1306 O O . GLU A 1 159 ? 7.719 -2.936 0.96 1 96.25 159 GLU A O 1
ATOM 1311 N N . SER A 1 160 ? 9.641 -1.778 1.502 1 97 160 SER A N 1
ATOM 1312 C CA . SER A 1 160 ? 8.938 -0.527 1.772 1 97 160 SER A CA 1
ATOM 1313 C C . SER A 1 160 ? 8.516 0.16 0.479 1 97 160 SER A C 1
ATOM 1315 O O . SER A 1 160 ? 9.359 0.62 -0.292 1 97 160 SER A O 1
ATOM 1317 N N . VAL A 1 161 ? 7.18 0.181 0.253 1 97.88 161 VAL A N 1
ATOM 1318 C CA . VAL A 1 161 ? 6.648 0.88 -0.913 1 97.88 161 VAL A CA 1
ATOM 1319 C C . VAL A 1 161 ? 5.746 2.025 -0.461 1 97.88 161 VAL A C 1
ATOM 1321 O O . VAL A 1 161 ? 4.828 1.821 0.338 1 97.88 161 VAL A O 1
ATOM 1324 N N . SER A 1 162 ? 6.004 3.246 -0.983 1 98.12 162 SER A N 1
ATOM 1325 C CA . SER A 1 162 ? 5.277 4.434 -0.539 1 98.12 162 SER A CA 1
ATOM 1326 C C . SER A 1 162 ? 3.98 4.613 -1.318 1 98.12 162 SER A C 1
ATOM 1328 O O . SER A 1 162 ? 3.984 4.602 -2.551 1 98.12 162 SER A O 1
ATOM 1330 N N . ALA A 1 163 ? 2.936 4.754 -0.504 1 98.06 163 ALA A N 1
ATOM 1331 C CA . ALA A 1 163 ? 1.632 4.984 -1.122 1 98.06 163 ALA A CA 1
ATOM 1332 C C . ALA A 1 163 ? 1.323 6.477 -1.214 1 98.06 163 ALA A C 1
ATOM 1334 O O . ALA A 1 163 ? 0.408 6.883 -1.935 1 98.06 163 ALA A O 1
ATOM 1335 N N . GLY A 1 164 ? 2.023 7.258 -0.514 1 97.06 164 GLY A N 1
ATOM 1336 C CA . GLY A 1 164 ? 1.837 8.695 -0.423 1 97.06 164 GLY A CA 1
ATOM 1337 C C . GLY A 1 164 ? 2.676 9.344 0.667 1 97.06 164 GLY A C 1
ATOM 1338 O O . GLY A 1 164 ? 3.615 8.727 1.176 1 97.06 164 GLY A O 1
ATOM 1339 N N . CYS A 1 165 ? 2.307 10.625 0.912 1 96.25 165 CYS A N 1
ATOM 1340 C CA . CYS A 1 165 ? 3.043 11.359 1.933 1 96.25 165 CYS A CA 1
ATOM 1341 C C . CYS A 1 165 ? 2.104 11.883 3.01 1 96.25 165 CYS A C 1
ATOM 1343 O O . CYS A 1 165 ? 0.924 12.125 2.748 1 96.25 165 CYS A O 1
ATOM 1345 N N . ALA A 1 166 ? 2.662 12.008 4.195 1 94.25 166 ALA A N 1
ATOM 1346 C CA . ALA A 1 166 ? 1.903 12.516 5.332 1 94.25 166 ALA A CA 1
ATOM 1347 C C . ALA A 1 166 ? 2.764 13.43 6.203 1 94.25 166 ALA A C 1
ATOM 1349 O O . ALA A 1 166 ? 3.992 13.344 6.18 1 94.25 166 ALA A O 1
ATOM 1350 N N . CYS A 1 167 ? 2.051 14.312 6.918 1 90.62 167 CYS A N 1
ATOM 1351 C CA . CYS A 1 167 ? 2.736 15.156 7.891 1 90.62 167 CYS A CA 1
ATOM 1352 C C . CYS A 1 167 ? 3.117 14.359 9.133 1 90.62 167 CYS A C 1
ATOM 1354 O O . CYS A 1 167 ? 2.273 13.68 9.719 1 90.62 167 CYS A O 1
ATOM 1356 N N . LYS A 1 168 ? 4.414 14.469 9.461 1 89.44 168 LYS A N 1
ATOM 1357 C CA . LYS A 1 168 ? 4.926 13.812 10.664 1 89.44 168 LYS A CA 1
ATOM 1358 C C . LYS A 1 168 ? 5.816 14.758 11.469 1 89.44 168 LYS A C 1
ATOM 1360 O O . LYS A 1 168 ? 6.477 15.625 10.898 1 89.44 168 LYS A O 1
ATOM 1365 N N . ARG A 1 169 ? 5.719 14.555 12.758 1 84.75 169 ARG A N 1
ATOM 1366 C CA . ARG A 1 169 ? 6.594 15.359 13.594 1 84.75 169 ARG A CA 1
ATOM 1367 C C . ARG A 1 169 ? 8.055 14.977 13.398 1 84.75 169 ARG A C 1
ATOM 1369 O O . ARG A 1 169 ? 8.391 13.797 13.32 1 84.75 169 ARG A O 1
ATOM 1376 N N . LYS A 1 170 ? 8.867 16.047 13.406 1 84.62 170 LYS A N 1
ATOM 1377 C CA . LYS A 1 170 ? 10.305 15.82 13.281 1 84.62 170 LYS A CA 1
ATOM 1378 C C . LYS A 1 170 ? 10.867 15.148 14.539 1 84.62 170 LYS A C 1
ATOM 1380 O O . LYS A 1 170 ? 10.461 15.484 15.656 1 84.62 170 LYS A O 1
ATOM 1385 N N . ARG A 1 171 ? 11.625 14.047 14.266 1 73.69 171 ARG A N 1
ATOM 1386 C CA . ARG A 1 171 ? 12.281 13.422 15.406 1 73.69 171 ARG A CA 1
ATOM 1387 C C . ARG A 1 171 ? 13.484 14.242 15.859 1 73.69 171 ARG A C 1
ATOM 1389 O O . ARG A 1 171 ? 14.234 14.758 15.031 1 73.69 171 ARG A O 1
ATOM 1396 N N . MET A 1 172 ? 13.375 14.961 17 1 60.28 172 MET A N 1
ATOM 1397 C CA . MET A 1 172 ? 14.531 15.695 17.516 1 60.28 172 MET A CA 1
ATOM 1398 C C . MET A 1 172 ? 15.766 14.805 17.562 1 60.28 172 MET A C 1
ATOM 1400 O O . MET A 1 172 ? 15.711 13.703 18.125 1 60.28 172 MET A O 1
ATOM 1404 N N . LYS A 1 173 ? 16.484 14.688 16.531 1 53.62 173 LYS A N 1
ATOM 1405 C CA . LYS A 1 173 ? 17.766 14.016 16.688 1 53.62 173 LYS A CA 1
ATOM 1406 C C . LYS A 1 173 ? 18.5 14.531 17.922 1 53.62 173 LYS A C 1
ATOM 1408 O O . LYS A 1 173 ? 18.578 15.742 18.156 1 53.62 173 LYS A O 1
ATOM 1413 N N . SER A 1 174 ? 18.281 13.82 19.031 1 44.94 174 SER A N 1
ATOM 1414 C CA . SER A 1 174 ? 19.203 14.195 20.094 1 44.94 174 SER A CA 1
ATOM 1415 C C . SER A 1 174 ? 20.578 14.57 19.547 1 44.94 174 SER A C 1
ATOM 1417 O O . SER A 1 174 ? 21.141 13.844 18.734 1 44.94 174 SER A O 1
ATOM 1419 N N . LYS A 1 175 ? 20.844 15.836 19.406 1 43.78 175 LYS A N 1
ATOM 1420 C CA . LYS A 1 175 ? 22.234 16.25 19.234 1 43.78 175 LYS A CA 1
ATOM 1421 C C . LYS A 1 175 ? 23.156 15.5 20.188 1 43.78 175 LYS A C 1
ATOM 1423 O O . LYS A 1 175 ? 23.188 15.812 21.391 1 43.78 175 LYS A O 1
ATOM 1428 N N . MET A 1 176 ? 23.312 14.227 20.156 1 37.41 176 MET A N 1
ATOM 1429 C CA . MET A 1 176 ? 24.484 13.797 20.906 1 37.41 176 MET A CA 1
ATOM 1430 C C . MET A 1 176 ? 25.719 14.602 20.5 1 37.41 176 MET A C 1
ATOM 1432 O O . MET A 1 176 ? 26.109 14.586 19.344 1 37.41 176 MET A O 1
ATOM 1436 N N . SER A 1 177 ? 25.828 15.75 21.062 1 37.69 177 SER A N 1
ATOM 1437 C CA . SER A 1 177 ? 27.109 16.438 21.203 1 37.69 177 SER A CA 1
ATOM 1438 C C . SER A 1 177 ? 28.234 15.453 21.469 1 37.69 177 SER A C 1
ATOM 1440 O O . SER A 1 177 ? 28.203 14.703 22.438 1 37.69 177 SER A O 1
ATOM 1442 N N . SER A 1 178 ? 28.844 14.844 20.453 1 35.62 178 SER A N 1
ATOM 1443 C CA . SER A 1 178 ? 30.188 14.297 20.578 1 35.62 178 SER A CA 1
ATOM 1444 C C . SER A 1 178 ? 31.094 15.266 21.328 1 35.62 178 SER A C 1
ATOM 1446 O O . SER A 1 178 ? 31.594 16.234 20.75 1 35.62 178 SER A O 1
ATOM 1448 N N . GLY A 1 179 ? 30.75 15.711 22.484 1 32.62 179 GLY A N 1
ATOM 1449 C CA . GLY A 1 179 ? 31.797 16.266 23.328 1 32.62 179 GLY A CA 1
ATOM 1450 C C . GLY A 1 179 ? 33.031 15.406 23.391 1 32.62 179 GLY A C 1
ATOM 1451 O O . GLY A 1 179 ? 32.969 14.25 23.812 1 32.62 179 GLY A O 1
ATOM 1452 N N . SER A 1 180 ? 34 15.656 22.5 1 35.94 180 SER A N 1
ATOM 1453 C CA . SER A 1 180 ? 35.438 15.305 22.547 1 35.94 180 SER A CA 1
ATOM 1454 C C . SER A 1 180 ? 36 15.516 23.922 1 35.94 180 SER A C 1
ATOM 1456 O O . SER A 1 180 ? 36.188 16.656 24.375 1 35.94 180 SER A O 1
ATOM 1458 N N . ILE A 1 181 ? 35.75 14.812 24.938 1 27.14 181 ILE A N 1
ATOM 1459 C CA . ILE A 1 181 ? 36.625 14.812 26.109 1 27.14 181 ILE A CA 1
ATOM 1460 C C . ILE A 1 181 ? 38.062 14.484 25.688 1 27.14 181 ILE A C 1
ATOM 1462 O O . ILE A 1 181 ? 38.344 13.359 25.281 1 27.14 181 ILE A O 1
ATOM 1466 N N . LYS A 1 182 ? 38.844 15.406 25.156 1 33.75 182 LYS A N 1
ATOM 1467 C CA . LYS A 1 182 ? 40.312 15.469 25.172 1 33.75 182 LYS A CA 1
ATOM 1468 C C . LYS A 1 182 ? 40.844 15.211 26.562 1 33.75 182 LYS A C 1
ATOM 1470 O O . LYS A 1 182 ? 40.5 15.914 27.516 1 33.75 182 LYS A O 1
ATOM 1475 N N . ASP A 1 183 ? 41.125 13.938 26.828 1 27.56 183 ASP A N 1
ATOM 1476 C CA . ASP A 1 183 ? 42 13.578 27.953 1 27.56 183 ASP A CA 1
ATOM 1477 C C . ASP A 1 183 ? 43.125 14.57 28.109 1 27.56 183 ASP A C 1
ATOM 1479 O O . ASP A 1 183 ? 43.875 14.82 27.156 1 27.56 183 ASP A O 1
ATOM 1483 N N . ARG A 1 184 ? 43 15.578 28.844 1 28.34 184 ARG A N 1
ATOM 1484 C CA . ARG A 1 184 ? 44.094 16.375 29.422 1 28.34 184 ARG A CA 1
ATOM 1485 C C . ARG A 1 184 ? 45.156 15.477 30.016 1 28.34 184 ARG A C 1
ATOM 1487 O O . ARG A 1 184 ? 44.969 14.891 31.094 1 28.34 184 ARG A O 1
ATOM 1494 N N . GLU A 1 185 ? 45.781 14.578 29.125 1 23.25 185 GLU A N 1
ATOM 1495 C CA . GLU A 1 185 ? 47.156 14.312 29.516 1 23.25 185 GLU A CA 1
ATOM 1496 C C . GLU A 1 185 ? 48.062 15.492 29.172 1 23.25 185 GLU A C 1
ATOM 1498 O O . GLU A 1 185 ? 47.875 16.141 28.141 1 23.25 185 GLU A O 1
ATOM 1503 N N . MET B 1 1 ? -75.188 1.927 -3.506 1 33.69 1 MET B N 1
ATOM 1504 C CA . MET B 1 1 ? -74.312 1.165 -4.371 1 33.69 1 MET B CA 1
ATOM 1505 C C . MET B 1 1 ? -72.875 1.547 -4.117 1 33.69 1 MET B C 1
ATOM 1507 O O . MET B 1 1 ? -72.438 2.648 -4.469 1 33.69 1 MET B O 1
ATOM 1511 N N . TYR B 1 2 ? -72.25 1.177 -2.941 1 40.19 2 TYR B N 1
ATOM 1512 C CA . TYR B 1 2 ? -70.938 1.401 -2.4 1 40.19 2 TYR B CA 1
ATOM 1513 C C . TYR B 1 2 ? -69.875 0.67 -3.227 1 40.19 2 TYR B C 1
ATOM 1515 O O . TYR B 1 2 ? -70 -0.544 -3.422 1 40.19 2 TYR B O 1
ATOM 1523 N N . TYR B 1 3 ? -69.312 1.367 -4.234 1 39 3 TYR B N 1
ATOM 1524 C CA . TYR B 1 3 ? -68.125 0.862 -4.953 1 39 3 TYR B CA 1
ATOM 1525 C C . TYR B 1 3 ? -67 0.548 -3.99 1 39 3 TYR B C 1
ATOM 1527 O O . TYR B 1 3 ? -66.562 1.412 -3.221 1 39 3 TYR B O 1
ATOM 1535 N N . VAL B 1 4 ? -66.812 -0.691 -3.562 1 41.75 4 VAL B N 1
ATOM 1536 C CA . VAL B 1 4 ? -65.625 -1.217 -2.889 1 41.75 4 VAL B CA 1
ATOM 1537 C C . VAL B 1 4 ? -64.375 -1.052 -3.787 1 41.75 4 VAL B C 1
ATOM 1539 O O . VAL B 1 4 ? -64.375 -1.562 -4.91 1 41.75 4 VAL B O 1
ATOM 1542 N N . ALA B 1 5 ? -63.688 0.083 -3.656 1 40.66 5 ALA B N 1
ATOM 1543 C CA . ALA B 1 5 ? -62.375 0.217 -4.266 1 40.66 5 ALA B CA 1
ATOM 1544 C C . ALA B 1 5 ? -61.469 -0.954 -3.881 1 40.66 5 ALA B C 1
ATOM 1546 O O . ALA B 1 5 ? -61.344 -1.29 -2.701 1 40.66 5 ALA B O 1
ATOM 1547 N N . ALA B 1 6 ? -61.344 -1.956 -4.762 1 44.88 6 ALA B N 1
ATOM 1548 C CA . ALA B 1 6 ? -60.344 -3.016 -4.586 1 44.88 6 ALA B CA 1
ATOM 1549 C C . ALA B 1 6 ? -58.938 -2.434 -4.387 1 44.88 6 ALA B C 1
ATOM 1551 O O . ALA B 1 6 ? -58.562 -1.478 -5.062 1 44.88 6 ALA B O 1
ATOM 1552 N N . PRO B 1 7 ? -58.281 -2.557 -3.178 1 44.44 7 PRO B N 1
ATOM 1553 C CA . PRO B 1 7 ? -56.875 -2.164 -3.068 1 44.44 7 PRO B CA 1
ATOM 1554 C C . PRO B 1 7 ? -56 -2.855 -4.102 1 44.44 7 PRO B C 1
ATOM 1556 O O . PRO B 1 7 ? -56.188 -4.039 -4.395 1 44.44 7 PRO B O 1
ATOM 1559 N N . PHE B 1 8 ? -55.562 -2.119 -5.145 1 45.34 8 PHE B N 1
ATOM 1560 C CA . PHE B 1 8 ? -54.469 -2.615 -5.984 1 45.34 8 PHE B CA 1
ATOM 1561 C C . PHE B 1 8 ? -53.25 -2.988 -5.137 1 45.34 8 PHE B C 1
ATOM 1563 O O . PHE B 1 8 ? -52.562 -2.113 -4.605 1 45.34 8 PHE B O 1
ATOM 1570 N N . VAL B 1 9 ? -53.219 -4.176 -4.633 1 42.47 9 VAL B N 1
ATOM 1571 C CA . VAL B 1 9 ? -51.938 -4.652 -4.125 1 42.47 9 VAL B CA 1
ATOM 1572 C C . VAL B 1 9 ? -50.875 -4.613 -5.242 1 42.47 9 VAL B C 1
ATOM 1574 O O . VAL B 1 9 ? -50.969 -5.375 -6.207 1 42.47 9 VAL B O 1
ATOM 1577 N N . PHE B 1 10 ? -50.188 -3.492 -5.453 1 38.66 10 PHE B N 1
ATOM 1578 C CA . PHE B 1 10 ? -48.938 -3.645 -6.156 1 38.66 10 PHE B CA 1
ATOM 1579 C C . PHE B 1 10 ? -48.062 -4.723 -5.504 1 38.66 10 PHE B C 1
ATOM 1581 O O . PHE B 1 10 ? -47.594 -4.551 -4.379 1 38.66 10 PHE B O 1
ATOM 1588 N N . ALA B 1 11 ? -48.219 -5.938 -5.918 1 36 11 ALA B N 1
ATOM 1589 C CA . ALA B 1 11 ? -47.125 -6.859 -5.641 1 36 11 ALA B CA 1
ATOM 1590 C C . ALA B 1 11 ? -45.781 -6.262 -6.07 1 36 11 ALA B C 1
ATOM 1592 O O . ALA B 1 11 ? -45.531 -6.098 -7.266 1 36 11 ALA B O 1
ATOM 1593 N N . ILE B 1 12 ? -45.219 -5.348 -5.379 1 38.53 12 ILE B N 1
ATOM 1594 C CA . ILE B 1 12 ? -43.812 -5.125 -5.609 1 38.53 12 ILE B CA 1
ATOM 1595 C C . ILE B 1 12 ? -43.094 -6.465 -5.777 1 38.53 12 ILE B C 1
ATOM 1597 O O . ILE B 1 12 ? -43.125 -7.305 -4.875 1 38.53 12 ILE B O 1
ATOM 1601 N N . ALA B 1 13 ? -43 -7.039 -7.055 1 39.53 13 ALA B N 1
ATOM 1602 C CA . ALA B 1 13 ? -42.094 -8.148 -7.312 1 39.53 13 ALA B CA 1
ATOM 1603 C C . ALA B 1 13 ? -40.844 -8.047 -6.445 1 39.53 13 ALA B C 1
ATOM 1605 O O . ALA B 1 13 ? -40.219 -6.996 -6.395 1 39.53 13 ALA B O 1
ATOM 1606 N N . MET B 1 14 ? -40.781 -8.625 -5.422 1 40.5 14 MET B N 1
ATOM 1607 C CA . MET B 1 14 ? -39.594 -8.773 -4.582 1 40.5 14 MET B CA 1
ATOM 1608 C C . MET B 1 14 ? -38.344 -9.062 -5.43 1 40.5 14 MET B C 1
ATOM 1610 O O . MET B 1 14 ? -38.406 -9.93 -6.309 1 40.5 14 MET B O 1
ATOM 1614 N N . PRO B 1 15 ? -37.469 -8.07 -5.941 1 46.66 15 PRO B N 1
ATOM 1615 C CA . PRO B 1 15 ? -36.312 -8.383 -6.785 1 46.66 15 PRO B CA 1
ATOM 1616 C C . PRO B 1 15 ? -35.75 -9.773 -6.523 1 46.66 15 PRO B C 1
ATOM 1618 O O . PRO B 1 15 ? -35.969 -10.344 -5.449 1 46.66 15 PRO B O 1
ATOM 1621 N N . LEU B 1 16 ? -35.406 -10.68 -7.617 1 50.41 16 LEU B N 1
ATOM 1622 C CA . LEU B 1 16 ? -34.688 -11.938 -7.77 1 50.41 16 LEU B CA 1
ATOM 1623 C C . LEU B 1 16 ? -33.406 -11.938 -6.949 1 50.41 16 LEU B C 1
ATOM 1625 O O . LEU B 1 16 ? -32.562 -11.031 -7.082 1 50.41 16 LEU B O 1
ATOM 1629 N N . THR B 1 17 ? -33.25 -12.664 -5.828 1 72.06 17 THR B N 1
ATOM 1630 C CA . THR B 1 17 ? -32.156 -12.859 -4.863 1 72.06 17 THR B CA 1
ATOM 1631 C C . THR B 1 17 ? -30.906 -13.406 -5.551 1 72.06 17 THR B C 1
ATOM 1633 O O . THR B 1 17 ? -30.969 -14.414 -6.258 1 72.06 17 THR B O 1
ATOM 1636 N N . CYS B 1 18 ? -29.922 -12.711 -6.008 1 81.88 18 CYS B N 1
ATOM 1637 C CA . CYS B 1 18 ? -28.641 -13.086 -6.578 1 81.88 18 CYS B CA 1
ATOM 1638 C C . CYS B 1 18 ? -27.969 -14.172 -5.75 1 81.88 18 CYS B C 1
ATOM 1640 O O . CYS B 1 18 ? -27.609 -13.945 -4.594 1 81.88 18 CYS B O 1
ATOM 1642 N N . LYS B 1 19 ? -27.969 -15.445 -6.395 1 86.56 19 LYS B N 1
ATOM 1643 C CA . LYS B 1 19 ? -27.438 -16.594 -5.668 1 86.56 19 LYS B CA 1
ATOM 1644 C C . LYS B 1 19 ? -25.906 -16.625 -5.75 1 86.56 19 LYS B C 1
ATOM 1646 O O . LYS B 1 19 ? -25.328 -16.203 -6.75 1 86.56 19 LYS B O 1
ATOM 165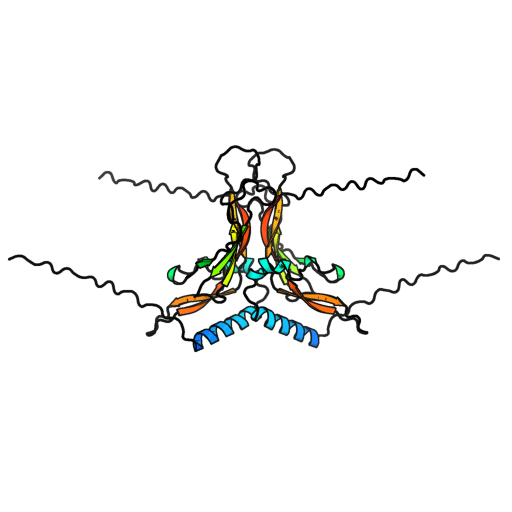1 N N . ARG B 1 20 ? -25.281 -17.25 -4.766 1 88.5 20 ARG B N 1
ATOM 1652 C CA . ARG B 1 20 ? -23.828 -17.453 -4.758 1 88.5 20 ARG B CA 1
ATOM 1653 C C . ARG B 1 20 ? -23.438 -18.594 -5.688 1 88.5 20 ARG B C 1
ATOM 1655 O O . ARG B 1 20 ? -24.172 -19.578 -5.824 1 88.5 20 ARG B O 1
ATOM 1662 N N . PRO B 1 21 ? -22.266 -18.484 -6.316 1 89.5 21 PRO B N 1
ATOM 1663 C CA . PRO B 1 21 ? -21.781 -19.625 -7.113 1 89.5 21 PRO B CA 1
ATOM 1664 C C . PRO B 1 21 ? -21.609 -20.891 -6.285 1 89.5 21 PRO B C 1
ATOM 1666 O O . PRO B 1 21 ? -21.422 -20.812 -5.066 1 89.5 21 PRO B O 1
ATOM 1669 N N . ASN B 1 22 ? -21.766 -21.891 -7.016 1 89.62 22 ASN B N 1
ATOM 1670 C CA . ASN B 1 22 ? -21.578 -23.156 -6.312 1 89.62 22 ASN B CA 1
ATOM 1671 C C . ASN B 1 22 ? -20.109 -23.359 -5.941 1 89.62 22 ASN B C 1
ATOM 1673 O O . ASN B 1 22 ? -19.25 -22.578 -6.324 1 89.62 22 ASN B O 1
ATOM 1677 N N . LYS B 1 23 ? -19.844 -24.469 -5.203 1 92.19 23 LYS B N 1
ATOM 1678 C CA . LYS B 1 23 ? -18.516 -24.734 -4.652 1 92.19 23 LYS B CA 1
ATOM 1679 C C . LYS B 1 23 ? -17.484 -24.922 -5.762 1 92.19 23 LYS B C 1
ATOM 1681 O O . LYS B 1 23 ? -16.359 -24.438 -5.664 1 92.19 23 LYS B O 1
ATOM 1686 N N . ALA B 1 24 ? -17.891 -25.656 -6.746 1 93.69 24 ALA B N 1
ATOM 1687 C CA . ALA B 1 24 ? -16.969 -25.922 -7.848 1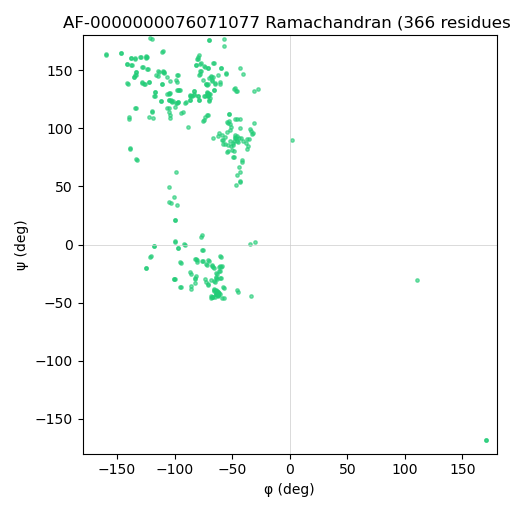 93.69 24 ALA B CA 1
ATOM 1688 C C . ALA B 1 24 ? -16.578 -24.625 -8.555 1 93.69 24 ALA B C 1
ATOM 1690 O O . ALA B 1 24 ? -15.398 -24.406 -8.852 1 93.69 24 ALA B O 1
ATOM 1691 N N . THR B 1 25 ? -17.531 -23.781 -8.781 1 91.5 25 THR B N 1
ATOM 1692 C CA . THR B 1 25 ? -17.281 -22.5 -9.43 1 91.5 25 THR B CA 1
ATOM 1693 C C . THR B 1 25 ? -16.422 -21.609 -8.547 1 91.5 25 THR B C 1
ATOM 1695 O O . THR B 1 25 ? -15.5 -20.938 -9.031 1 91.5 25 THR B O 1
ATOM 1698 N N . MET B 1 26 ? -16.641 -21.609 -7.285 1 93.44 26 MET B N 1
ATOM 1699 C CA . MET B 1 26 ? -15.867 -20.781 -6.352 1 93.44 26 MET B CA 1
ATOM 1700 C C . MET B 1 26 ? -14.406 -21.234 -6.316 1 93.44 26 MET B C 1
ATOM 1702 O O . MET B 1 26 ? -13.5 -20.406 -6.223 1 93.44 26 MET B O 1
ATOM 1706 N N . ARG B 1 27 ? -14.25 -22.5 -6.379 1 93.06 27 ARG B N 1
ATOM 1707 C CA . ARG B 1 27 ? -12.883 -23.016 -6.426 1 93.06 27 ARG B CA 1
ATOM 1708 C C . ARG B 1 27 ? -12.148 -22.516 -7.664 1 93.06 27 ARG B C 1
ATOM 1710 O O . ARG B 1 27 ? -10.977 -22.156 -7.594 1 93.06 27 ARG B O 1
ATOM 1717 N N . LYS B 1 28 ? -12.859 -22.516 -8.742 1 93.44 28 LYS B N 1
ATOM 1718 C CA . LYS B 1 28 ? -12.258 -22.031 -9.984 1 93.44 28 LYS B CA 1
ATOM 1719 C C . LYS B 1 28 ? -11.914 -20.547 -9.883 1 93.44 28 LYS B C 1
ATOM 1721 O O . LYS B 1 28 ? -10.836 -20.125 -10.305 1 93.44 28 LYS B O 1
ATOM 1726 N N . ILE B 1 29 ? -12.758 -19.719 -9.32 1 92.06 29 ILE B N 1
ATOM 1727 C CA . ILE B 1 29 ? -12.547 -18.297 -9.156 1 92.06 29 ILE B CA 1
ATOM 1728 C C . ILE B 1 29 ? -11.328 -18.047 -8.273 1 92.06 29 ILE B C 1
ATOM 1730 O O . ILE B 1 29 ? -10.484 -17.203 -8.586 1 92.06 29 ILE B O 1
ATOM 1734 N N . LYS B 1 30 ? -11.25 -18.812 -7.219 1 90.75 30 LYS B N 1
ATOM 1735 C CA . LYS B 1 30 ? -10.117 -18.672 -6.312 1 90.75 30 LYS B CA 1
ATOM 1736 C C . LYS B 1 30 ? -8.805 -19.047 -7.012 1 90.75 30 LYS B C 1
ATOM 1738 O O . LYS B 1 30 ? -7.793 -18.359 -6.84 1 90.75 30 LYS B O 1
ATOM 1743 N N . SER B 1 31 ? -8.836 -20.078 -7.805 1 89.81 31 SER B N 1
ATOM 1744 C CA . SER B 1 31 ? -7.664 -20.469 -8.57 1 89.81 31 SER B CA 1
ATOM 1745 C C . SER B 1 31 ? -7.258 -19.391 -9.562 1 89.81 31 SER B C 1
ATOM 1747 O O . SER B 1 31 ? -6.07 -19.078 -9.703 1 89.81 31 SER B O 1
ATOM 1749 N N . ASP B 1 32 ? -8.227 -18.797 -10.227 1 87 32 ASP B N 1
ATOM 1750 C CA . ASP B 1 32 ? -7.965 -17.719 -11.18 1 87 32 ASP B CA 1
ATOM 1751 C C . ASP B 1 32 ? -7.34 -16.516 -10.484 1 87 32 ASP B C 1
ATOM 1753 O O . ASP B 1 32 ? -6.414 -15.898 -11.016 1 87 32 ASP B O 1
ATOM 1757 N N . TYR B 1 33 ? -7.828 -16.219 -9.383 1 88.88 33 TYR B N 1
ATOM 1758 C CA . TYR B 1 33 ? -7.285 -15.125 -8.594 1 88.88 33 TYR B CA 1
ATOM 1759 C C . TYR B 1 33 ? -5.805 -15.336 -8.305 1 88.88 33 TYR B C 1
ATOM 1761 O O . TYR B 1 33 ? -4.992 -14.43 -8.492 1 88.88 33 TYR B O 1
ATOM 1769 N N . ILE B 1 34 ? -5.461 -16.547 -7.887 1 86.5 34 ILE B N 1
ATOM 1770 C CA . ILE B 1 34 ? -4.086 -16.875 -7.527 1 86.5 34 ILE B CA 1
ATOM 1771 C C . ILE B 1 34 ? -3.18 -16.719 -8.742 1 86.5 34 ILE B C 1
ATOM 1773 O O . ILE B 1 34 ? -2.096 -16.141 -8.648 1 86.5 34 ILE B O 1
ATOM 1777 N N . ILE B 1 35 ? -3.623 -17.125 -9.828 1 84.5 35 ILE B N 1
ATOM 1778 C CA . ILE B 1 35 ? -2.844 -17.062 -11.062 1 84.5 35 ILE B CA 1
ATOM 1779 C C . ILE B 1 35 ? -2.664 -15.602 -11.477 1 84.5 35 ILE B C 1
ATOM 1781 O O . ILE B 1 35 ? -1.554 -15.172 -11.797 1 84.5 35 ILE B O 1
ATOM 1785 N N . LYS B 1 36 ? -3.699 -14.852 -11.445 1 83.81 36 LYS B N 1
ATOM 1786 C CA . LYS B 1 36 ? -3.664 -13.453 -11.867 1 83.81 36 LYS B CA 1
ATOM 1787 C C . LYS B 1 36 ? -2.777 -12.625 -10.945 1 83.81 36 LYS B C 1
ATOM 1789 O O . LYS B 1 36 ? -1.97 -11.82 -11.414 1 83.81 36 LYS B O 1
ATOM 1794 N N . ARG B 1 37 ? -2.938 -12.828 -9.695 1 84.25 37 ARG B N 1
ATOM 1795 C CA . ARG B 1 37 ? -2.113 -12.117 -8.719 1 84.25 37 ARG B CA 1
ATOM 1796 C C . ARG B 1 37 ? -0.631 -12.391 -8.953 1 84.25 37 ARG B C 1
ATOM 1798 O O . ARG B 1 37 ? 0.201 -11.492 -8.82 1 84.25 37 ARG B O 1
ATOM 1805 N N . GLY B 1 38 ? -0.361 -13.586 -9.336 1 82.06 38 GLY B N 1
ATOM 1806 C CA . GLY B 1 38 ? 1.016 -13.984 -9.578 1 82.06 38 GLY B CA 1
ATOM 1807 C C . GLY B 1 38 ? 1.594 -13.406 -10.852 1 82.06 38 GLY B C 1
ATOM 1808 O O . GLY B 1 38 ? 2.801 -13.172 -10.938 1 82.06 38 GLY B O 1
ATOM 1809 N N . SER B 1 39 ? 0.77 -13.18 -11.789 1 76.69 39 SER B N 1
ATOM 1810 C CA . SER B 1 39 ? 1.237 -12.789 -13.117 1 76.69 39 SER B CA 1
ATOM 1811 C C . SER B 1 39 ? 1.453 -11.281 -13.211 1 76.69 39 SER B C 1
ATOM 1813 O O . SER B 1 39 ? 2.172 -10.805 -14.086 1 76.69 39 SER B O 1
ATOM 1815 N N . TYR B 1 40 ? 0.758 -10.609 -12.391 1 66.81 40 TYR B N 1
ATOM 1816 C CA . TYR B 1 40 ? 0.836 -9.156 -12.461 1 66.81 40 TYR B CA 1
ATOM 1817 C C . TYR B 1 40 ? 2.143 -8.648 -11.867 1 66.81 40 TYR B C 1
ATOM 1819 O O . TYR B 1 40 ? 2.719 -9.289 -10.984 1 66.81 40 TYR B O 1
ATOM 1827 N N . PHE B 1 41 ? 2.611 -7.547 -12.656 1 73.44 41 PHE B N 1
ATOM 1828 C CA . PHE B 1 41 ? 3.734 -6.82 -12.07 1 73.44 41 PHE B CA 1
ATOM 1829 C C . PHE B 1 41 ? 3.379 -6.293 -10.688 1 73.44 41 PHE B C 1
ATOM 1831 O O . PHE B 1 41 ? 2.262 -6.496 -10.211 1 73.44 41 PHE B O 1
ATOM 1838 N N . SER B 1 42 ? 4.293 -5.688 -10.016 1 85.81 42 SER B N 1
ATOM 1839 C CA . SER B 1 42 ? 4.113 -5.137 -8.672 1 85.81 42 SER B CA 1
ATOM 1840 C C . SER B 1 42 ? 2.818 -4.34 -8.578 1 85.81 42 SER B C 1
ATOM 1842 O O . SER B 1 42 ? 2.49 -3.564 -9.477 1 85.81 42 SER B O 1
ATOM 1844 N N . ASP B 1 43 ? 2.006 -4.578 -7.539 1 89.75 43 ASP B N 1
ATOM 1845 C CA . ASP B 1 43 ? 0.769 -3.854 -7.266 1 89.75 43 ASP B CA 1
ATOM 1846 C C . ASP B 1 43 ? 1.04 -2.365 -7.059 1 89.75 43 ASP B C 1
ATOM 1848 O O . ASP B 1 43 ? 0.112 -1.554 -7.055 1 89.75 43 ASP B O 1
ATOM 1852 N N . SER B 1 44 ? 2.299 -2.035 -6.949 1 95.19 44 SER B N 1
ATOM 1853 C CA . SER B 1 44 ? 2.631 -0.631 -6.73 1 95.19 44 SER B CA 1
ATOM 1854 C C . SER B 1 44 ? 2.201 0.229 -7.914 1 95.19 44 SER B C 1
ATOM 1856 O O . SER B 1 44 ? 1.893 1.41 -7.75 1 95.19 44 SER B O 1
ATOM 1858 N N . PHE B 1 45 ? 2.094 -0.365 -9.109 1 94.75 45 PHE B N 1
ATOM 1859 C CA . PHE B 1 45 ? 1.758 0.395 -10.305 1 94.75 45 PHE B CA 1
ATOM 1860 C C . PHE B 1 45 ? 0.276 0.75 -10.32 1 94.75 45 PHE B C 1
ATOM 1862 O O . PHE B 1 45 ? -0.153 1.607 -11.094 1 94.75 45 PHE B O 1
ATOM 1869 N N . ASN B 1 46 ? -0.461 0.107 -9.484 1 95.12 46 ASN B N 1
ATOM 1870 C CA . ASN B 1 46 ? -1.893 0.387 -9.445 1 95.12 46 ASN B CA 1
ATOM 1871 C C . ASN B 1 46 ? -2.178 1.763 -8.852 1 95.12 46 ASN B C 1
ATOM 1873 O O . ASN B 1 46 ? -3.287 2.281 -8.977 1 95.12 46 ASN B O 1
ATOM 1877 N N . LEU B 1 47 ? -1.182 2.357 -8.227 1 95.5 47 LEU B N 1
ATOM 1878 C CA . LEU B 1 47 ? -1.314 3.744 -7.797 1 95.5 47 LEU B CA 1
ATOM 1879 C C . LEU B 1 47 ? -1.566 4.664 -8.984 1 95.5 47 LEU B C 1
ATOM 1881 O O . LEU B 1 47 ? -2.234 5.691 -8.852 1 95.5 47 LEU B O 1
ATOM 1885 N N . LEU B 1 48 ? -1.054 4.234 -10.109 1 92.06 48 LEU B N 1
ATOM 1886 C CA . LEU B 1 48 ? -1.267 4.992 -11.336 1 92.06 48 LEU B CA 1
ATOM 1887 C C . LEU B 1 48 ? -2.469 4.457 -12.109 1 92.06 48 LEU B C 1
ATOM 1889 O O . LEU B 1 48 ? -3.287 5.23 -12.609 1 92.06 48 LEU B O 1
ATOM 1893 N N . TYR B 1 49 ? -2.639 3.197 -12.078 1 90.81 49 TYR B N 1
ATOM 1894 C CA . TYR B 1 49 ? -3.605 2.531 -12.938 1 90.81 49 TYR B CA 1
ATOM 1895 C C . TYR B 1 49 ? -5.016 2.646 -12.375 1 90.81 49 TYR B C 1
ATOM 1897 O O . TYR B 1 49 ? -5.996 2.398 -13.078 1 90.81 49 TYR B O 1
ATOM 1905 N N . LYS B 1 50 ? -5.07 3.02 -11.141 1 91.81 50 LYS B N 1
ATOM 1906 C CA . LYS B 1 50 ? -6.387 3.107 -10.523 1 91.81 50 LYS B CA 1
ATOM 1907 C C . LYS B 1 50 ? -7.285 4.086 -11.273 1 91.81 50 LYS B C 1
ATOM 1909 O O . LYS B 1 50 ? -8.508 4 -11.195 1 91.81 50 LYS B O 1
ATOM 1914 N N . HIS B 1 51 ? -6.762 4.934 -12.039 1 89.88 51 HIS B N 1
ATOM 1915 C CA . HIS B 1 51 ? -7.535 5.926 -12.781 1 89.88 51 HIS B CA 1
ATOM 1916 C C . HIS B 1 51 ? -8.109 5.328 -14.062 1 89.88 51 HIS B C 1
ATOM 1918 O O . HIS B 1 51 ? -9.016 5.91 -14.672 1 89.88 51 HIS B O 1
ATOM 1924 N N . ASN B 1 52 ? -7.637 4.148 -14.453 1 89.62 52 ASN B N 1
ATOM 1925 C CA . ASN B 1 52 ? -8.047 3.506 -15.703 1 89.62 52 ASN B CA 1
ATOM 1926 C C . ASN B 1 52 ? -8.742 2.174 -15.438 1 89.62 52 ASN B C 1
ATOM 1928 O O . ASN B 1 52 ? -9.117 1.473 -16.375 1 89.62 52 ASN B O 1
ATOM 1932 N N . LYS B 1 53 ? -8.828 1.834 -14.266 1 90 53 LYS B N 1
ATOM 1933 C CA . LYS B 1 53 ? -9.422 0.55 -13.898 1 90 53 LYS B CA 1
ATOM 1934 C C . LYS B 1 53 ? -10.578 0.736 -12.914 1 90 53 LYS B C 1
ATOM 1936 O O . LYS B 1 53 ? -10.695 1.789 -12.289 1 90 53 LYS B O 1
ATOM 1941 N N . ARG B 1 54 ? -11.359 -0.271 -12.859 1 92.62 54 ARG B N 1
ATOM 1942 C CA . ARG B 1 54 ? -12.484 -0.241 -11.922 1 92.62 54 ARG B CA 1
ATOM 1943 C C . ARG B 1 54 ? -11.992 -0.39 -10.484 1 92.62 54 ARG B C 1
ATOM 1945 O O . ARG B 1 54 ? -11.18 -1.265 -10.188 1 92.62 54 ARG B O 1
ATOM 1952 N N . THR B 1 55 ? -12.453 0.491 -9.609 1 95.62 55 THR B N 1
ATOM 1953 C CA . THR B 1 55 ? -12.125 0.393 -8.188 1 95.62 55 THR B CA 1
ATOM 1954 C C . THR B 1 55 ? -13.359 0.008 -7.375 1 95.62 55 THR B C 1
ATOM 1956 O O . THR B 1 55 ? -14.477 0.018 -7.891 1 95.62 55 THR B O 1
ATOM 1959 N N . ASP B 1 56 ? -13.062 -0.372 -6.176 1 94.5 56 ASP B N 1
ATOM 1960 C CA . ASP B 1 56 ? -14.148 -0.782 -5.285 1 94.5 56 ASP B CA 1
ATOM 1961 C C . ASP B 1 56 ? -15.133 0.361 -5.059 1 94.5 56 ASP B C 1
ATOM 1963 O O . ASP B 1 56 ? -16.297 0.127 -4.723 1 94.5 56 ASP B O 1
ATOM 1967 N N . ARG B 1 57 ? -14.695 1.521 -5.25 1 92.25 57 ARG B N 1
ATOM 1968 C CA . ARG B 1 57 ? -15.547 2.682 -5.039 1 92.25 57 ARG B CA 1
ATOM 1969 C C . ARG B 1 57 ? -16.672 2.725 -6.066 1 92.25 57 ARG B C 1
ATOM 1971 O O . ARG B 1 57 ? -17.703 3.359 -5.836 1 92.25 57 ARG B O 1
ATOM 1978 N N . GLN B 1 58 ? -16.531 2.023 -7.156 1 93.75 58 GLN B N 1
ATOM 1979 C CA . GLN B 1 58 ? -17.484 2.021 -8.25 1 93.75 58 GLN B CA 1
ATOM 1980 C C . GLN B 1 58 ? -18.438 0.833 -8.141 1 93.75 58 GLN B C 1
ATOM 1982 O O . GLN B 1 58 ? -19.359 0.684 -8.961 1 93.75 58 GLN B O 1
ATOM 1987 N N . ILE B 1 59 ? -18.219 0.036 -7.199 1 94.94 59 ILE B N 1
ATOM 1988 C CA . ILE B 1 59 ? -19.047 -1.16 -7.035 1 94.94 59 ILE B CA 1
ATOM 1989 C C . ILE B 1 59 ? -20.297 -0.819 -6.242 1 94.94 59 ILE B C 1
ATOM 1991 O O . ILE B 1 59 ? -20.219 -0.221 -5.168 1 94.94 59 ILE B O 1
ATOM 1995 N N . PRO B 1 60 ? -21.469 -1.171 -6.766 1 91.5 60 PRO B N 1
ATOM 1996 C CA . PRO B 1 60 ? -22.703 -0.901 -6.047 1 91.5 60 PRO B CA 1
ATOM 1997 C C . PRO B 1 60 ? -22.719 -1.498 -4.641 1 91.5 60 PRO B C 1
ATOM 1999 O O . PRO B 1 60 ? -22.188 -2.588 -4.426 1 91.5 60 PRO B O 1
ATOM 2002 N N . ALA B 1 61 ? -23.359 -0.838 -3.758 1 92.44 61 ALA B N 1
ATOM 2003 C CA . ALA B 1 61 ? -23.359 -1.196 -2.342 1 92.44 61 ALA B CA 1
ATOM 2004 C C . ALA B 1 61 ? -24.016 -2.562 -2.125 1 92.44 61 ALA B C 1
ATOM 2006 O O . ALA B 1 61 ? -23.656 -3.279 -1.187 1 92.44 61 ALA B O 1
ATOM 2007 N N . GLU B 1 62 ? -24.953 -2.926 -3.02 1 90.25 62 GLU B N 1
ATOM 2008 C CA . GLU B 1 62 ? -25.672 -4.188 -2.852 1 90.25 62 GLU B CA 1
ATOM 2009 C C . GLU B 1 62 ? -24.734 -5.383 -3.01 1 90.25 62 GLU B C 1
ATOM 2011 O O . GLU B 1 62 ? -25.031 -6.484 -2.551 1 90.25 62 GLU B O 1
ATOM 2016 N N . PHE B 1 63 ? -23.625 -5.129 -3.645 1 92.94 63 PHE B N 1
ATOM 2017 C CA . PHE B 1 63 ? -22.703 -6.238 -3.875 1 92.94 63 PHE B CA 1
ATOM 2018 C C . PHE B 1 63 ? -21.578 -6.223 -2.854 1 92.94 63 PHE B C 1
ATOM 2020 O O . PHE B 1 63 ? -20.656 -7.043 -2.922 1 92.94 63 PHE B O 1
ATOM 2027 N N . LYS B 1 64 ? -21.625 -5.281 -1.927 1 92.38 64 LYS B N 1
ATOM 2028 C CA . LYS B 1 64 ? -20.625 -5.18 -0.875 1 92.38 64 LYS B CA 1
ATOM 2029 C C . LYS B 1 64 ? -21.172 -5.676 0.46 1 92.38 64 LYS B C 1
ATOM 2031 O O . LYS B 1 64 ? -22.25 -5.262 0.89 1 92.38 64 LYS B O 1
ATOM 2036 N N . SER B 1 65 ? -20.609 -6.676 0.985 1 91.12 65 SER B N 1
ATOM 2037 C CA . SER B 1 65 ? -20.969 -7.152 2.316 1 91.12 65 SER B CA 1
ATOM 2038 C C . SER B 1 65 ? -19.906 -6.773 3.344 1 91.12 65 SER B C 1
ATOM 2040 O O . SER B 1 65 ? -19.625 -7.543 4.266 1 91.12 65 SER B O 1
ATOM 2042 N N . ASN B 1 66 ? -19.328 -5.695 3.262 1 88.75 66 ASN B N 1
ATOM 2043 C CA . ASN B 1 66 ? -18.156 -5.312 4.051 1 88.75 66 ASN B CA 1
ATOM 2044 C C . ASN B 1 66 ? -18.531 -5.082 5.512 1 88.75 66 ASN B C 1
ATOM 2046 O O . ASN B 1 66 ? -19.547 -4.457 5.812 1 88.75 66 ASN B O 1
ATOM 2050 N N . ARG B 1 67 ? -17.812 -5.73 6.273 1 95.94 67 ARG B N 1
ATOM 2051 C CA . ARG B 1 67 ? -17.891 -5.539 7.719 1 95.94 67 ARG B CA 1
ATOM 2052 C C . ARG B 1 67 ? -16.5 -5.242 8.305 1 95.94 67 ARG B C 1
ATOM 2054 O O . ARG B 1 67 ? -15.508 -5.836 7.883 1 95.94 67 ARG B O 1
ATOM 2061 N N . THR B 1 68 ? -16.531 -4.305 9.203 1 96.62 68 THR B N 1
ATOM 2062 C CA . THR B 1 68 ? -15.281 -3.977 9.883 1 96.62 68 THR B CA 1
ATOM 2063 C C . THR B 1 68 ? -15.195 -4.691 11.234 1 96.62 68 THR B C 1
ATOM 2065 O O . THR B 1 68 ? -16.109 -4.582 12.055 1 96.62 68 THR B O 1
ATOM 2068 N N . LEU B 1 69 ? -14.141 -5.461 11.359 1 96.62 69 LEU B N 1
ATOM 2069 C CA . LEU B 1 69 ? -13.867 -6.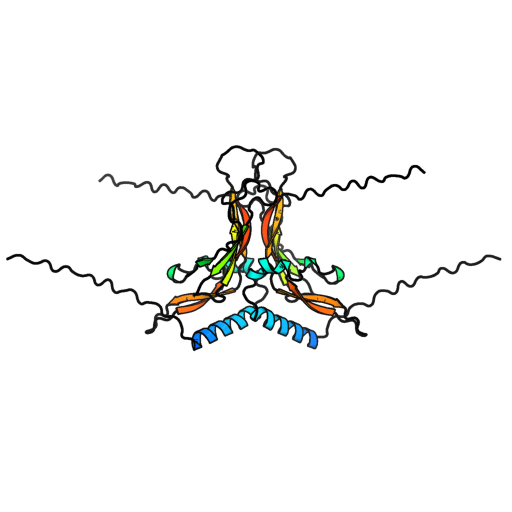098 12.641 1 96.62 69 LEU B CA 1
ATOM 2070 C C . LEU B 1 69 ? -12.711 -5.406 13.352 1 96.62 69 LEU B C 1
ATOM 2072 O O . LEU B 1 69 ? -11.594 -5.348 12.82 1 96.62 69 LEU B O 1
ATOM 2076 N N . ASN B 1 70 ? -13.008 -4.996 14.555 1 95.94 70 ASN B N 1
ATOM 2077 C CA . ASN B 1 70 ? -11.992 -4.301 15.344 1 95.94 70 ASN B CA 1
ATOM 2078 C C . ASN B 1 70 ? -11.297 -5.242 16.312 1 95.94 70 ASN B C 1
ATOM 2080 O O . ASN B 1 70 ? -11.898 -6.199 16.812 1 95.94 70 ASN B O 1
ATOM 2084 N N . PHE B 1 71 ? -10.062 -4.945 16.484 1 93.94 71 PHE B N 1
ATOM 2085 C CA . PHE B 1 71 ? -9.32 -5.652 17.516 1 93.94 71 PHE B CA 1
ATOM 2086 C C . PHE B 1 71 ? -9.547 -5.012 18.891 1 93.94 71 PHE B C 1
ATOM 2088 O O . PHE B 1 71 ? -9.359 -3.803 19.047 1 93.94 71 PHE B O 1
ATOM 2095 N N . GLU B 1 72 ? -9.883 -5.816 19.797 1 91.31 72 GLU B N 1
ATOM 2096 C CA . GLU B 1 72 ? -10.281 -5.32 21.109 1 91.31 72 GLU B CA 1
ATOM 2097 C C . GLU B 1 72 ? -9.117 -4.641 21.812 1 91.31 72 GLU B C 1
ATOM 2099 O O . GLU B 1 72 ? -9.297 -3.617 22.484 1 91.31 72 GLU B O 1
ATOM 2104 N N . TRP B 1 73 ? -8.008 -5.047 21.609 1 92.38 73 TRP B N 1
ATOM 2105 C CA . TRP B 1 73 ? -6.852 -4.594 22.375 1 92.38 73 TRP B CA 1
ATOM 2106 C C . TRP B 1 73 ? -6.199 -3.389 21.703 1 92.38 73 TRP B C 1
ATOM 2108 O O . TRP B 1 73 ? -5.219 -2.842 22.219 1 92.38 73 TRP B O 1
ATOM 2118 N N . ILE B 1 74 ? -6.707 -2.969 20.625 1 91.69 74 ILE B N 1
ATOM 2119 C CA . ILE B 1 74 ? -6.121 -1.841 19.906 1 91.69 74 ILE B CA 1
ATOM 2120 C C . ILE B 1 74 ? -6.887 -0.563 20.25 1 91.69 74 ILE B C 1
ATOM 2122 O O . ILE B 1 74 ? -8.086 -0.459 19.969 1 91.69 74 ILE B O 1
ATOM 2126 N N . PRO B 1 75 ? -6.184 0.412 20.766 1 92.12 75 PRO B N 1
ATOM 2127 C CA . PRO B 1 75 ? -6.855 1.688 21.016 1 92.12 75 PRO B CA 1
ATOM 2128 C C . PRO B 1 75 ? -7.332 2.373 19.75 1 92.12 75 PRO B C 1
ATOM 2130 O O . PRO B 1 75 ? -6.582 2.445 18.766 1 92.12 75 PRO B O 1
ATOM 2133 N N . LYS B 1 76 ? -8.492 2.938 19.797 1 94.25 76 LYS B N 1
ATOM 2134 C CA . LYS B 1 76 ? -9.078 3.529 18.594 1 94.25 76 LYS B CA 1
ATOM 2135 C C . LYS B 1 76 ? -9.367 5.016 18.797 1 94.25 76 LYS B C 1
ATOM 2137 O O . LYS B 1 76 ? -9.617 5.742 17.828 1 94.25 76 LYS B O 1
ATOM 2142 N N . MET B 1 77 ? -9.258 5.422 19.984 1 93.12 77 MET B N 1
ATOM 2143 C CA . MET B 1 77 ? -9.602 6.801 20.312 1 93.12 77 MET B CA 1
ATOM 2144 C C . MET B 1 77 ? -8.492 7.758 19.875 1 93.12 77 MET B C 1
ATOM 2146 O O . MET B 1 77 ? -7.312 7.398 19.891 1 93.12 77 MET B O 1
ATOM 2150 N N . CYS B 1 78 ? -8.93 8.859 19.562 1 92 78 CYS B N 1
ATOM 2151 C CA . CYS B 1 78 ? -7.957 9.906 19.234 1 92 78 CYS B CA 1
ATOM 2152 C C . CYS B 1 78 ? -7.203 10.359 20.484 1 92 78 CYS B C 1
ATOM 2154 O O . CYS B 1 78 ? -7.812 10.812 21.453 1 92 78 CYS B O 1
ATOM 2156 N N . PRO B 1 79 ? -5.898 10.258 20.359 1 87.25 79 PRO B N 1
ATOM 2157 C CA . PRO B 1 79 ? -5.145 10.68 21.547 1 87.25 79 PRO B CA 1
ATOM 2158 C C . PRO B 1 79 ? -5.18 12.188 21.766 1 87.25 79 PRO B C 1
ATOM 2160 O O . PRO B 1 79 ? -5.293 12.953 20.812 1 87.25 79 PRO B O 1
ATOM 2163 N N . LEU B 1 80 ? -5.055 12.547 23.047 1 77.38 80 LEU B N 1
ATOM 2164 C CA . LEU B 1 80 ? -5.031 13.961 23.391 1 77.38 80 LEU B CA 1
ATOM 2165 C C . LEU B 1 80 ? -3.756 14.625 22.875 1 77.38 80 LEU B C 1
ATOM 2167 O O . LEU B 1 80 ? -3.803 15.734 22.344 1 77.38 80 LEU B O 1
ATOM 2171 N N . GLU B 1 81 ? -2.682 13.93 23.094 1 72.81 81 GLU B N 1
ATOM 2172 C CA . GLU B 1 81 ? -1.396 14.422 22.609 1 72.81 81 GLU B CA 1
ATOM 2173 C C . GLU B 1 81 ? -0.949 13.648 21.359 1 72.81 81 GLU B C 1
ATOM 2175 O O . GLU B 1 81 ? -0.804 12.43 21.406 1 72.81 81 GLU B O 1
ATOM 2180 N N . ARG B 1 82 ? -0.98 14.414 20.281 1 63.84 82 ARG B N 1
ATOM 2181 C CA . ARG B 1 82 ? -0.621 13.797 19 1 63.84 82 ARG B CA 1
ATOM 2182 C C . ARG B 1 82 ? 0.777 14.219 18.562 1 63.84 82 ARG B C 1
ATOM 2184 O O . ARG B 1 82 ? 0.954 14.766 17.469 1 63.84 82 ARG B O 1
ATOM 2191 N N . ASN B 1 83 ? 1.738 14.102 19.453 1 63.34 83 ASN B N 1
ATOM 2192 C CA . ASN B 1 83 ? 3.01 14.781 19.234 1 63.34 83 ASN B CA 1
ATOM 2193 C C . ASN B 1 83 ? 3.781 14.18 18.062 1 63.34 83 ASN B C 1
ATOM 2195 O O . ASN B 1 83 ? 4.441 14.898 17.312 1 63.34 83 ASN B O 1
ATOM 2199 N N . ASP B 1 84 ? 3.635 12.867 17.766 1 69 84 ASP B N 1
ATOM 2200 C CA . ASP B 1 84 ? 4.531 12.344 16.734 1 69 84 ASP B CA 1
ATOM 2201 C C . ASP B 1 84 ? 3.822 12.234 15.383 1 69 84 ASP B C 1
ATOM 2203 O O . ASP B 1 84 ? 4.43 12.477 14.336 1 69 84 ASP B O 1
ATOM 2207 N N . ASN B 1 85 ? 2.539 12.008 15.43 1 84.06 85 ASN B N 1
ATOM 2208 C CA . ASN B 1 85 ? 1.722 11.812 14.242 1 84.06 85 ASN B CA 1
ATOM 2209 C C . ASN B 1 85 ? 0.374 12.516 14.359 1 84.06 85 ASN B C 1
ATOM 2211 O O . ASN B 1 85 ? -0.478 12.109 15.148 1 84.06 85 ASN B O 1
ATOM 2215 N N . PRO B 1 86 ? 0.208 13.625 13.531 1 87.69 86 PRO B N 1
ATOM 2216 C CA . PRO B 1 86 ? -1.044 14.383 13.648 1 87.69 86 PRO B CA 1
ATOM 2217 C C . PRO B 1 86 ? -2.273 13.539 13.312 1 87.69 86 PRO B C 1
ATOM 2219 O O . PRO B 1 86 ? -3.391 13.891 13.695 1 87.69 86 PRO B O 1
ATOM 2222 N N . CYS B 1 87 ? -2.002 12.445 12.602 1 93 87 CYS B N 1
ATOM 2223 C CA . CYS B 1 87 ? -3.098 11.555 12.234 1 93 87 CYS B CA 1
ATOM 2224 C C . CYS B 1 87 ? -2.734 10.102 12.516 1 93 87 CYS B C 1
ATOM 2226 O O . CYS B 1 87 ? -2.551 9.312 11.586 1 93 87 CYS B O 1
ATOM 2228 N N . PRO B 1 88 ? -2.729 9.727 13.789 1 93.44 88 PRO B N 1
ATOM 2229 C CA . PRO B 1 88 ? -2.443 8.328 14.094 1 93.44 88 PRO B CA 1
ATOM 2230 C C . PRO B 1 88 ? -3.529 7.379 13.594 1 93.44 88 PRO B C 1
ATOM 2232 O O . PRO B 1 88 ? -4.668 7.797 13.375 1 93.44 88 PRO B O 1
ATOM 2235 N N . HIS B 1 89 ? -3.145 6.168 13.398 1 95.81 89 HIS B N 1
ATOM 2236 C CA . HIS B 1 89 ? -4.113 5.195 12.906 1 95.81 89 HIS B CA 1
ATOM 2237 C C . HIS B 1 89 ? -4.109 3.93 13.758 1 95.81 89 HIS B C 1
ATOM 2239 O O . HIS B 1 89 ? -3.221 3.746 14.594 1 95.81 89 HIS B O 1
ATOM 2245 N N . TYR B 1 90 ? -5.133 3.188 13.648 1 96.31 90 TYR B N 1
ATOM 2246 C CA . TYR B 1 90 ? -5.199 1.82 14.156 1 96.31 90 TYR B CA 1
ATOM 2247 C C . TYR B 1 90 ? -5.59 0.848 13.047 1 96.31 90 TYR B C 1
ATOM 2249 O O . TYR B 1 90 ? -6.098 1.259 12 1 96.31 90 TYR B O 1
ATOM 2257 N N . TYR B 1 91 ? -5.309 -0.456 13.297 1 96.81 91 TYR B N 1
ATOM 2258 C CA . TYR B 1 91 ? -5.621 -1.458 12.281 1 96.81 91 TYR B CA 1
ATOM 2259 C C . TYR B 1 91 ? -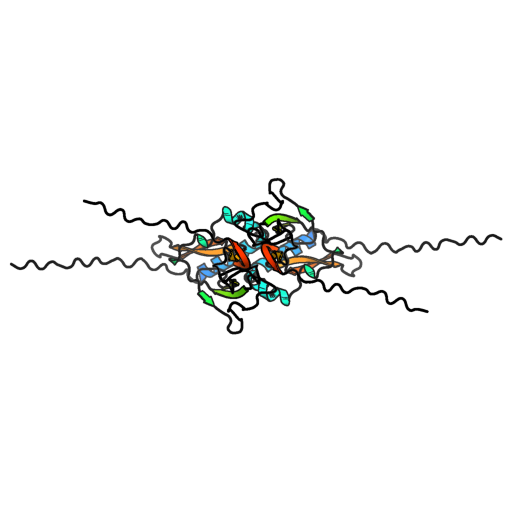6.941 -2.152 12.594 1 96.81 91 TYR B C 1
ATOM 2261 O O . TYR B 1 91 ? -7.246 -2.436 13.75 1 96.81 91 TYR B O 1
ATOM 2269 N N . ALA B 1 92 ? -7.656 -2.395 11.555 1 97.75 92 ALA B N 1
ATOM 2270 C CA . ALA B 1 92 ? -8.914 -3.137 11.617 1 97.75 92 ALA B CA 1
ATOM 2271 C C . ALA B 1 92 ? -9.031 -4.121 10.461 1 97.75 92 ALA B C 1
ATOM 2273 O O . ALA B 1 92 ? -8.391 -3.945 9.422 1 97.75 92 ALA B O 1
ATOM 2274 N N . LEU B 1 93 ? -9.805 -5.164 10.695 1 96.69 93 LEU B N 1
ATOM 2275 C CA . LEU B 1 93 ? -10.039 -6.148 9.648 1 96.69 93 LEU B CA 1
ATOM 2276 C C . LEU B 1 93 ? -11.258 -5.781 8.812 1 96.69 93 LEU B C 1
ATOM 2278 O O . LEU B 1 93 ? -12.328 -5.496 9.359 1 96.69 93 LEU B O 1
ATOM 2282 N N . ASP B 1 94 ? -11.055 -5.645 7.555 1 97.25 94 ASP B N 1
ATOM 2283 C CA . ASP B 1 94 ? -12.141 -5.488 6.594 1 97.25 94 ASP B CA 1
ATOM 2284 C C . ASP B 1 94 ? -12.539 -6.836 5.996 1 97.25 94 ASP B C 1
ATOM 2286 O O . ASP B 1 94 ? -11.773 -7.438 5.234 1 97.25 94 ASP B O 1
ATOM 2290 N N . VAL B 1 95 ? -13.797 -7.301 6.324 1 97.12 95 VAL B N 1
ATOM 2291 C CA . VAL B 1 95 ? -14.266 -8.609 5.883 1 97.12 95 VAL B CA 1
ATOM 2292 C C . VAL B 1 95 ? -15.383 -8.438 4.859 1 97.12 95 VAL B C 1
ATOM 2294 O O . VAL B 1 95 ? -16.359 -7.738 5.117 1 97.12 95 VAL B O 1
ATOM 2297 N N . ASP B 1 96 ? -15.234 -8.977 3.732 1 96.38 96 ASP B N 1
ATOM 2298 C CA . ASP B 1 96 ? -16.234 -8.953 2.668 1 96.38 96 ASP B CA 1
ATOM 2299 C C . ASP B 1 96 ? -16.406 -10.336 2.045 1 96.38 96 ASP B C 1
ATOM 2301 O O . ASP B 1 96 ? -15.492 -10.852 1.392 1 96.38 96 ASP B O 1
ATOM 2305 N N . ASP B 1 97 ? -17.578 -10.93 2.148 1 93.88 97 ASP B N 1
ATOM 2306 C CA . ASP B 1 97 ? -17.859 -12.281 1.676 1 93.88 97 ASP B CA 1
ATOM 2307 C C . ASP B 1 97 ? -17.906 -12.328 0.15 1 93.88 97 ASP B C 1
ATOM 2309 O O . ASP B 1 97 ? -17.875 -13.406 -0.445 1 93.88 97 ASP B O 1
ATOM 2313 N N . ASN B 1 98 ? -18.047 -11.18 -0.418 1 95 98 ASN B N 1
ATOM 2314 C CA . ASN B 1 98 ? -18.172 -11.109 -1.87 1 95 98 ASN B CA 1
ATOM 2315 C C . ASN B 1 98 ? -16.844 -10.734 -2.523 1 95 98 ASN B C 1
ATOM 2317 O O . ASN B 1 98 ? -16.812 -10.227 -3.643 1 95 98 ASN B O 1
ATOM 2321 N N . ARG B 1 99 ? -15.773 -10.969 -1.79 1 95.56 99 ARG B N 1
ATOM 2322 C CA . ARG B 1 99 ? -14.445 -10.594 -2.275 1 95.56 99 ARG B CA 1
ATOM 2323 C C . ARG B 1 99 ? -13.438 -11.711 -2.039 1 95.56 99 ARG B C 1
ATOM 2325 O O . ARG B 1 99 ? -13.547 -12.453 -1.06 1 95.56 99 ARG B O 1
ATOM 2332 N N . ILE B 1 100 ? -12.531 -11.875 -2.939 1 93.62 100 ILE B N 1
ATOM 2333 C CA . ILE B 1 100 ? -11.352 -12.719 -2.801 1 93.62 100 ILE B CA 1
ATOM 2334 C C . ILE B 1 100 ? -10.094 -11.867 -2.951 1 93.62 100 ILE B C 1
ATOM 2336 O O . ILE B 1 100 ? -9.844 -11.305 -4.016 1 93.62 100 ILE B O 1
ATOM 2340 N N . PRO B 1 101 ? -9.281 -11.742 -1.855 1 94.25 101 PRO B N 1
ATOM 2341 C CA . PRO B 1 101 ? -9.438 -12.406 -0.558 1 94.25 101 PRO B CA 1
ATOM 2342 C C . PRO B 1 101 ? -10.516 -11.758 0.307 1 94.25 101 PRO B C 1
ATOM 2344 O O . PRO B 1 101 ? -10.773 -10.562 0.194 1 94.25 101 PRO B O 1
ATOM 2347 N N . LYS B 1 102 ? -11.039 -12.562 1.211 1 94.44 102 LYS B N 1
ATOM 2348 C CA . LYS B 1 102 ? -12.172 -12.156 2.035 1 94.44 102 LYS B CA 1
ATOM 2349 C C . LYS B 1 102 ? -11.758 -11.102 3.055 1 94.44 102 LYS B C 1
ATOM 2351 O O . LYS B 1 102 ? -12.562 -10.227 3.41 1 94.44 102 LYS B O 1
ATOM 2356 N N . MET B 1 103 ? -10.523 -11.273 3.506 1 95.31 103 MET B N 1
ATOM 2357 C CA . MET B 1 103 ? -10.094 -10.406 4.594 1 95.31 103 MET B CA 1
ATOM 2358 C C . MET B 1 103 ? -8.93 -9.516 4.156 1 95.31 103 MET B C 1
ATOM 2360 O O . MET B 1 103 ? -7.965 -10 3.562 1 95.31 103 MET B O 1
ATOM 2364 N N . LEU B 1 104 ? -9.07 -8.25 4.441 1 97.12 104 LEU B N 1
ATOM 2365 C CA . LEU B 1 104 ? -8.023 -7.254 4.234 1 97.12 104 LEU B CA 1
ATOM 2366 C C . LEU B 1 104 ? -7.781 -6.445 5.508 1 97.12 104 LEU B C 1
ATOM 2368 O O . LEU B 1 104 ? -8.727 -6.121 6.23 1 97.12 104 LEU B O 1
ATOM 2372 N N . LEU B 1 105 ? -6.492 -6.195 5.75 1 97.19 105 LEU B N 1
ATOM 2373 C CA . LEU B 1 105 ? -6.156 -5.281 6.836 1 97.19 105 LEU B CA 1
ATOM 2374 C C . LEU B 1 105 ? -6.227 -3.834 6.371 1 97.19 105 LEU B C 1
ATOM 2376 O O . LEU B 1 105 ? -5.738 -3.5 5.289 1 97.19 105 LEU B O 1
ATOM 2380 N N . GLN B 1 106 ? -6.902 -3.02 7.188 1 97.69 106 GLN B N 1
ATOM 2381 C CA . GLN B 1 106 ? -7.035 -1.596 6.898 1 97.69 106 GLN B CA 1
ATOM 2382 C C . GLN B 1 106 ? -6.48 -0.749 8.039 1 97.69 106 GLN B C 1
ATOM 2384 O O . GLN B 1 106 ? -6.676 -1.075 9.211 1 97.69 106 GLN B O 1
ATOM 2389 N N . ALA B 1 107 ? -5.785 0.35 7.652 1 97.81 107 ALA B N 1
ATOM 2390 C CA . ALA B 1 107 ? -5.484 1.396 8.625 1 97.81 107 ALA B CA 1
ATOM 2391 C C . ALA B 1 107 ? -6.629 2.402 8.719 1 97.81 107 ALA B C 1
ATOM 2393 O O . ALA B 1 107 ? -7.027 2.998 7.719 1 97.81 107 ALA B O 1
ATOM 2394 N N . LYS B 1 108 ? -7.113 2.566 9.914 1 97.88 108 LYS B N 1
ATOM 2395 C CA . LYS B 1 108 ? -8.172 3.541 10.156 1 97.88 108 LYS B CA 1
ATOM 2396 C C . LYS B 1 108 ? -7.664 4.719 10.977 1 97.88 108 LYS B C 1
ATOM 2398 O O . LYS B 1 108 ? -6.891 4.531 11.922 1 97.88 108 LYS B O 1
ATOM 2403 N N . CYS B 1 109 ? -8.125 5.895 10.539 1 96.88 109 CYS B N 1
ATOM 2404 C CA . CYS B 1 109 ? -7.656 7.078 11.25 1 96.88 109 CYS B CA 1
ATOM 2405 C C . CYS B 1 109 ? -8.273 7.164 12.641 1 96.88 109 CYS B C 1
ATOM 2407 O O . CYS B 1 109 ? -9.492 7.023 12.789 1 96.88 109 CYS B O 1
ATOM 2409 N N . ARG B 1 110 ? -7.477 7.52 13.586 1 95.06 110 ARG B N 1
ATOM 2410 C CA . ARG B 1 110 ? -7.98 7.652 14.953 1 95.06 110 ARG B CA 1
ATOM 2411 C C . ARG B 1 110 ? -8.648 9.008 15.164 1 95.06 110 ARG B C 1
ATOM 2413 O O . ARG B 1 110 ? -9.516 9.148 16.016 1 95.06 110 ARG B O 1
ATOM 2420 N N . CYS B 1 111 ? -8.203 9.93 14.453 1 92.81 111 CYS B N 1
ATOM 2421 C CA . CYS B 1 111 ? -8.711 11.289 14.586 1 92.81 111 CYS B CA 1
ATOM 2422 C C . CYS B 1 111 ? -9.398 11.742 13.297 1 92.81 111 CYS B C 1
ATOM 2424 O O . CYS B 1 111 ? -8.969 11.383 12.203 1 92.81 111 CYS B O 1
ATOM 2426 N N . SER B 1 112 ? -10.438 12.539 13.43 1 90.81 112 SER B N 1
ATOM 2427 C CA . SER B 1 112 ? -11.133 13.086 12.266 1 90.81 112 SER B CA 1
ATOM 2428 C C . SER B 1 112 ? -10.461 14.367 11.781 1 90.81 112 SER B C 1
ATOM 2430 O O . SER B 1 112 ? -10.359 14.602 10.578 1 90.81 112 SER B O 1
ATOM 2432 N N . GLU B 1 113 ? -10 15.18 12.766 1 87.88 113 GLU B N 1
ATOM 2433 C CA . GLU B 1 113 ? -9.375 16.453 12.438 1 87.88 113 GLU B CA 1
ATOM 2434 C C . GLU B 1 113 ? -7.855 16.375 12.586 1 87.88 113 GLU B C 1
ATOM 2436 O O . GLU B 1 113 ? -7.344 15.664 13.453 1 87.88 113 GLU B O 1
ATOM 2441 N N . CYS B 1 114 ? -7.273 17.031 11.625 1 86.69 114 CYS B N 1
ATOM 2442 C CA . CYS B 1 114 ? -5.824 17.188 11.719 1 86.69 114 CYS B CA 1
ATOM 2443 C C . CYS B 1 114 ? -5.457 18.562 12.258 1 86.69 114 CYS B C 1
ATOM 2445 O O . CYS B 1 114 ? -5.914 19.594 11.742 1 86.69 114 CYS B O 1
ATOM 2447 N N . SER B 1 115 ? -4.785 18.688 13.422 1 75.19 115 SER B N 1
ATOM 2448 C CA . SER B 1 115 ? -4.359 19.969 13.969 1 75.19 115 SER B CA 1
ATOM 2449 C C . SER B 1 115 ? -2.84 20.031 14.102 1 75.19 115 SER B C 1
ATOM 2451 O O . SER B 1 115 ? -2.219 19.125 14.648 1 75.19 115 SER B O 1
ATOM 2453 N N . LEU B 1 116 ? -2.227 20.781 13.32 1 63.5 116 LEU B N 1
ATOM 2454 C CA . LEU B 1 116 ? -0.774 20.906 13.375 1 63.5 116 LEU B CA 1
ATOM 2455 C C . LEU B 1 116 ? -0.36 21.891 14.461 1 63.5 116 LEU B C 1
ATOM 2457 O O . LEU B 1 116 ? 0.765 21.844 14.969 1 63.5 116 LEU B O 1
ATOM 2461 N N . ASN B 1 117 ? -1.155 23.031 14.789 1 53.5 117 ASN B N 1
ATOM 2462 C CA . ASN B 1 117 ? -0.717 24.094 15.68 1 53.5 117 ASN B CA 1
ATOM 2463 C C . ASN B 1 117 ? -1.054 23.797 17.141 1 53.5 117 ASN B C 1
ATOM 2465 O O . ASN B 1 117 ? -2.176 23.391 17.438 1 53.5 117 ASN B O 1
ATOM 2469 N N . TYR B 1 118 ? -0.004 23.328 17.938 1 50.25 118 TYR B N 1
ATOM 2470 C CA . TYR B 1 118 ? -0.162 23.156 19.375 1 50.25 118 TYR B CA 1
ATOM 2471 C C . TYR B 1 118 ? -1.099 24.203 19.953 1 50.25 118 TYR B C 1
ATOM 2473 O O . TYR B 1 118 ? -1.863 23.938 20.875 1 50.25 118 TYR B O 1
ATOM 2481 N N . GLY B 1 119 ? -0.838 25.5 19.453 1 43.88 119 GLY B N 1
ATOM 2482 C CA . GLY B 1 119 ? -1.348 26.656 20.172 1 43.88 119 GLY B CA 1
ATOM 2483 C C . GLY B 1 119 ? -2.609 27.234 19.562 1 43.88 119 GLY B C 1
ATOM 2484 O O . GLY B 1 119 ? -3.1 28.281 20.016 1 43.88 119 GLY B O 1
ATOM 2485 N N . VAL B 1 120 ? -2.721 27.078 18.297 1 45.53 120 VAL B N 1
ATOM 2486 C CA . VAL B 1 120 ? -3.773 27.969 17.812 1 45.53 120 VAL B CA 1
ATOM 2487 C C . VAL B 1 120 ? -5.125 27.516 18.359 1 45.53 120 VAL B C 1
ATOM 2489 O O . VAL B 1 120 ? -5.332 26.312 18.594 1 45.53 120 VAL B O 1
ATOM 2492 N N . ASN B 1 121 ? -6 28.5 18.672 1 45.12 121 ASN B N 1
ATOM 2493 C CA . ASN B 1 121 ? -7.367 28.547 19.188 1 45.12 121 ASN B CA 1
ATOM 2494 C C . ASN B 1 121 ? -8.242 27.469 18.547 1 45.12 121 ASN B C 1
ATOM 2496 O O . ASN B 1 121 ? -7.98 27.047 17.422 1 45.12 121 ASN B O 1
ATOM 2500 N N . LYS B 1 122 ? -9.25 26.891 19.312 1 49.5 122 LYS B N 1
ATOM 2501 C CA . LYS B 1 122 ? -10.406 25.984 19.328 1 49.5 122 LYS B CA 1
ATOM 2502 C C . LYS B 1 122 ? -11.102 25.984 17.969 1 49.5 122 LYS B C 1
ATOM 2504 O O . LYS B 1 122 ? -12.219 25.453 17.844 1 49.5 122 LYS B O 1
ATOM 2509 N N . GLY B 1 123 ? -10.617 26.719 16.922 1 53.56 123 GLY B N 1
ATOM 2510 C CA . GLY B 1 123 ? -11.523 26.688 15.781 1 53.56 123 GLY B CA 1
ATOM 2511 C C . GLY B 1 123 ? -11.406 25.406 14.961 1 53.56 123 GLY B C 1
ATOM 2512 O O . GLY B 1 123 ? -10.539 24.578 15.219 1 53.56 123 GLY B O 1
ATOM 2513 N N . GLU B 1 124 ? -12.398 25.141 14.227 1 61.94 124 GLU B N 1
ATOM 2514 C CA . GLU B 1 124 ? -12.523 24.016 13.305 1 61.94 124 GLU B CA 1
ATOM 2515 C C . GLU B 1 124 ? -11.32 23.938 12.359 1 61.94 124 GLU B C 1
ATOM 2517 O O . GLU B 1 124 ? -10.984 24.938 11.703 1 61.94 124 GLU B O 1
ATOM 2522 N N . SER B 1 125 ? -10.383 23.016 12.586 1 72.19 125 SER B N 1
ATOM 2523 C CA . SER B 1 125 ? -9.242 22.797 11.703 1 72.19 125 SER B CA 1
ATOM 2524 C C . SER B 1 125 ? -9.688 22.703 10.242 1 72.19 125 SER B C 1
ATOM 2526 O O . SER B 1 125 ? -10.758 22.172 9.945 1 72.19 125 SER B O 1
ATOM 2528 N N . ILE B 1 126 ? -8.984 23.375 9.352 1 78.88 126 ILE B N 1
ATOM 2529 C CA . ILE B 1 126 ? -9.258 23.297 7.926 1 78.88 126 ILE B CA 1
ATOM 2530 C C . ILE B 1 126 ? -8.719 21.984 7.367 1 78.88 126 ILE B C 1
ATOM 2532 O O . ILE B 1 126 ? -8.984 21.641 6.215 1 78.88 126 ILE B O 1
ATOM 2536 N N . PHE B 1 127 ? -8.047 21.25 8.25 1 84.31 127 PHE B N 1
ATOM 2537 C CA . PHE B 1 127 ? -7.496 19.969 7.797 1 84.31 127 PHE B CA 1
ATOM 2538 C C . PHE B 1 127 ? -8.188 18.812 8.492 1 84.31 127 PHE B C 1
ATOM 2540 O O . PHE B 1 127 ? -8.625 18.938 9.633 1 84.31 127 PHE B O 1
ATOM 2547 N N . GLU B 1 128 ? -8.266 17.734 7.77 1 91 128 GLU B N 1
ATOM 2548 C CA . GLU B 1 128 ? -8.82 16.5 8.305 1 91 128 GLU B CA 1
ATOM 2549 C C . GLU B 1 128 ? -7.859 15.328 8.102 1 91 128 GLU B C 1
ATOM 2551 O O . GLU B 1 128 ? -6.984 15.383 7.234 1 91 128 GLU B O 1
ATOM 2556 N N . CYS B 1 129 ? -7.992 14.352 9.016 1 94.19 129 CYS B N 1
ATOM 2557 C CA . CYS B 1 129 ? -7.254 13.109 8.812 1 94.19 129 CYS B CA 1
ATOM 2558 C C . CYS B 1 129 ? -7.961 12.219 7.797 1 94.19 129 CYS B C 1
ATOM 2560 O O . CYS B 1 129 ? -9.156 11.953 7.922 1 94.19 129 CYS B O 1
ATOM 2562 N N . SER B 1 130 ? -7.164 11.82 6.809 1 95.25 130 SER B N 1
ATOM 2563 C CA . SER B 1 130 ? -7.703 10.953 5.766 1 95.25 130 SER B CA 1
ATOM 2564 C C . SER B 1 130 ? -6.77 9.789 5.48 1 95.25 130 SER B C 1
ATOM 2566 O O . SER B 1 130 ? -5.547 9.922 5.57 1 95.25 130 SER B O 1
ATOM 2568 N N . GLU B 1 131 ? -7.363 8.695 5.117 1 97.5 131 GLU B N 1
ATOM 2569 C CA . GLU B 1 131 ? -6.59 7.488 4.828 1 97.5 131 GLU B CA 1
ATOM 2570 C C . GLU B 1 131 ? -5.75 7.66 3.566 1 97.5 131 GLU B C 1
ATOM 2572 O O . GLU B 1 131 ? -6.164 8.344 2.627 1 97.5 131 GLU B O 1
ATOM 2577 N N . VAL B 1 132 ? -4.582 7.078 3.57 1 97.62 132 VAL B N 1
ATOM 2578 C CA . VAL B 1 132 ? -3.713 6.98 2.404 1 97.62 132 VAL B CA 1
ATOM 2579 C C . VAL B 1 132 ? -3.811 5.582 1.8 1 97.62 132 VAL B C 1
ATOM 2581 O O . VAL B 1 132 ? -3.449 4.594 2.443 1 97.62 132 VAL B O 1
ATOM 2584 N N . PHE B 1 133 ? -4.188 5.543 0.468 1 97.75 133 PHE B N 1
ATOM 2585 C CA . PHE B 1 133 ? -4.578 4.254 -0.089 1 97.75 133 PHE B CA 1
ATOM 2586 C C . PHE B 1 133 ? -3.529 3.748 -1.072 1 97.75 133 PHE B C 1
ATOM 2588 O O . PHE B 1 133 ? -2.83 4.543 -1.706 1 97.75 133 PHE B O 1
ATOM 2595 N N . TYR B 1 134 ? -3.426 2.428 -1.086 1 97.38 134 TYR B N 1
ATOM 2596 C CA . TYR B 1 134 ? -2.922 1.688 -2.238 1 97.38 134 TYR B CA 1
ATOM 2597 C C . TYR B 1 134 ? -3.973 0.719 -2.766 1 97.38 134 TYR B C 1
ATOM 2599 O O . TYR B 1 134 ? -5.07 0.621 -2.213 1 97.38 134 TYR B O 1
ATOM 2607 N N . TYR B 1 135 ? -3.621 -0.026 -3.949 1 95.81 135 TYR B N 1
ATOM 2608 C CA . TYR B 1 135 ? -4.723 -0.657 -4.668 1 95.81 135 TYR B CA 1
ATOM 2609 C C . TYR B 1 135 ? -4.344 -2.059 -5.129 1 95.81 135 TYR B C 1
ATOM 2611 O O . TYR B 1 135 ? -4.09 -2.279 -6.316 1 95.81 135 TYR B O 1
ATOM 2619 N N . PRO B 1 136 ? -4.469 -3.004 -4.215 1 94.62 136 PRO B N 1
ATOM 2620 C CA . PRO B 1 136 ? -4.246 -4.383 -4.656 1 94.62 136 PRO B CA 1
ATOM 2621 C C . PRO B 1 136 ? -5.395 -4.93 -5.496 1 94.62 136 PRO B C 1
ATOM 2623 O O . PRO B 1 136 ? -6.527 -4.441 -5.395 1 94.62 136 PRO B O 1
ATOM 2626 N N . LEU B 1 137 ? -5.047 -5.879 -6.352 1 92.69 137 LEU B N 1
ATOM 2627 C CA . LEU B 1 137 ? -6.047 -6.582 -7.145 1 92.69 137 LEU B CA 1
ATOM 2628 C C . LEU B 1 137 ? -6.848 -7.547 -6.277 1 92.69 137 LEU B C 1
ATOM 2630 O O . LEU B 1 137 ? -6.281 -8.25 -5.441 1 92.69 137 LEU B O 1
ATOM 2634 N N . VAL B 1 138 ? -8.164 -7.57 -6.52 1 93.88 138 VAL B N 1
ATOM 2635 C CA . VAL B 1 138 ? -9.047 -8.531 -5.871 1 93.88 138 VAL B CA 1
ATOM 2636 C C . VAL B 1 138 ? -10.055 -9.078 -6.887 1 93.88 138 VAL B C 1
ATOM 2638 O O . VAL B 1 138 ? -10.164 -8.555 -8 1 93.88 138 VAL B O 1
ATOM 2641 N N . MET B 1 139 ? -10.641 -10.242 -6.535 1 94 139 MET B N 1
ATOM 2642 C CA . MET B 1 139 ? -11.828 -10.734 -7.23 1 94 139 MET B CA 1
ATOM 2643 C C . MET B 1 139 ? -13.086 -10.492 -6.398 1 94 139 MET B C 1
ATOM 2645 O O . MET B 1 139 ? -13.141 -10.883 -5.23 1 94 139 MET B O 1
ATOM 2649 N N . ARG B 1 140 ? -14.062 -9.773 -6.992 1 95.44 140 ARG B N 1
ATOM 2650 C CA . ARG B 1 140 ? -15.258 -9.555 -6.184 1 95.44 140 ARG B CA 1
ATOM 2651 C C . ARG B 1 140 ? -16.516 -9.523 -7.051 1 95.44 140 ARG B C 1
ATOM 2653 O O . ARG B 1 140 ? -16.422 -9.391 -8.273 1 95.44 140 ARG B O 1
ATOM 2660 N N . VAL B 1 141 ? -17.656 -9.648 -6.332 1 94.69 141 VAL B N 1
ATOM 2661 C CA . VAL B 1 141 ? -18.953 -9.633 -7.004 1 94.69 141 VAL B CA 1
ATOM 2662 C C . VAL B 1 141 ? -19.266 -8.219 -7.504 1 94.69 141 VAL B C 1
ATOM 2664 O O . VAL B 1 141 ? -19.125 -7.25 -6.754 1 94.69 141 VAL B O 1
ATOM 2667 N N . THR B 1 142 ? -19.609 -8.133 -8.734 1 93.69 142 THR B N 1
ATOM 2668 C CA . THR B 1 142 ? -19.906 -6.816 -9.281 1 93.69 142 THR B CA 1
ATOM 2669 C C . THR B 1 142 ? -21.297 -6.789 -9.898 1 93.69 142 THR B C 1
ATOM 2671 O O . THR B 1 142 ? -21.859 -5.719 -10.133 1 93.69 142 THR B O 1
ATOM 2674 N N . LYS B 1 143 ? -21.812 -7.902 -10.219 1 90.31 143 LYS B N 1
ATOM 2675 C CA . LYS B 1 143 ? -23.125 -7.98 -10.844 1 90.31 143 LYS B CA 1
ATOM 2676 C C . LYS B 1 143 ? -23.734 -9.367 -10.672 1 90.31 143 LYS B C 1
ATOM 2678 O O . LYS B 1 143 ? -23.078 -10.289 -10.188 1 90.31 143 LYS B O 1
ATOM 2683 N N . CYS B 1 144 ? -25.078 -9.383 -10.922 1 88.12 144 CYS B N 1
ATOM 2684 C CA . CYS B 1 144 ? -25.797 -10.648 -10.984 1 88.12 144 CYS B CA 1
ATOM 2685 C C . CYS B 1 144 ? -26.109 -11.039 -12.422 1 88.12 144 CYS B C 1
ATOM 2687 O O . CYS B 1 144 ? -26.484 -10.188 -13.234 1 88.12 144 CYS B O 1
ATOM 2689 N N . SER B 1 145 ? -25.75 -12.281 -12.633 1 81.69 145 SER B N 1
ATOM 2690 C CA . SER B 1 145 ? -26.016 -12.758 -13.992 1 81.69 145 SER B CA 1
ATOM 2691 C C . SER B 1 145 ? -27.5 -12.695 -14.32 1 81.69 145 SER B C 1
ATOM 2693 O O . SER B 1 145 ? -28.344 -12.781 -13.422 1 81.69 145 SER B O 1
ATOM 2695 N N . ASN B 1 146 ? -27.797 -12.258 -15.523 1 74.25 146 ASN B N 1
ATOM 2696 C CA . ASN B 1 146 ? -29.172 -12.164 -16 1 74.25 146 ASN B CA 1
ATOM 2697 C C . ASN B 1 146 ? -29.734 -13.531 -16.375 1 74.25 146 ASN B C 1
ATOM 2699 O O . ASN B 1 146 ? -30.859 -13.641 -16.859 1 74.25 146 ASN B O 1
ATOM 2703 N N . GLU B 1 147 ? -28.969 -14.461 -16.047 1 67.19 147 GLU B N 1
ATOM 2704 C CA . GLU B 1 147 ? -29.438 -15.781 -16.438 1 67.19 147 GLU B CA 1
ATOM 2705 C C . GLU B 1 147 ? -30.5 -16.312 -15.484 1 67.19 147 GLU B C 1
ATOM 2707 O O . GLU B 1 147 ? -30.766 -15.688 -14.453 1 67.19 147 GLU B O 1
ATOM 2712 N N . SER B 1 148 ? -31.266 -17.328 -15.969 1 64 148 SER B N 1
ATOM 2713 C CA . SER B 1 148 ? -32.375 -17.953 -15.234 1 64 148 SER B CA 1
ATOM 2714 C C . SER B 1 148 ? -31.969 -18.234 -13.789 1 64 148 SER B C 1
ATOM 2716 O O . SER B 1 148 ? -32.812 -18.172 -12.891 1 64 148 SER B O 1
ATOM 2718 N N . ASP B 1 149 ? -30.75 -18.688 -13.586 1 65.44 149 ASP B N 1
ATOM 2719 C CA . ASP B 1 149 ? -30.25 -18.906 -12.227 1 65.44 149 ASP B CA 1
ATOM 2720 C C . ASP B 1 149 ? -29.375 -17.734 -11.766 1 65.44 149 ASP B C 1
ATOM 2722 O O . ASP B 1 149 ? -28.156 -17.812 -11.844 1 65.44 149 ASP B O 1
ATOM 2726 N N . SER B 1 150 ? -29.891 -16.578 -11.672 1 75.19 150 SER B N 1
ATOM 2727 C CA . SER B 1 150 ? -29.203 -15.336 -11.328 1 75.19 150 SER B CA 1
ATOM 2728 C C . SER B 1 150 ? -28.047 -15.586 -10.367 1 75.19 150 SER B C 1
ATOM 2730 O O . SER B 1 150 ? -28.266 -15.875 -9.188 1 75.19 150 SER B O 1
ATOM 2732 N N . ARG B 1 151 ? -26.875 -15.711 -10.922 1 83.81 151 ARG B N 1
ATOM 2733 C CA . ARG B 1 151 ? -25.719 -15.984 -10.086 1 83.81 151 ARG B CA 1
ATOM 2734 C C . ARG B 1 151 ? -24.781 -14.773 -10.031 1 83.81 151 ARG B C 1
ATOM 2736 O O . ARG B 1 151 ? -24.703 -14.016 -11 1 83.81 151 ARG B O 1
ATOM 2743 N N . MET B 1 152 ? -24.141 -14.688 -8.898 1 90.12 152 MET B N 1
ATOM 2744 C CA . MET B 1 152 ? -23.156 -13.633 -8.68 1 90.12 152 MET B CA 1
ATOM 2745 C C . MET B 1 152 ? -21.953 -13.812 -9.609 1 90.12 152 MET B C 1
ATOM 2747 O O . MET B 1 152 ? -21.453 -14.922 -9.781 1 90.12 152 MET B O 1
ATOM 2751 N N . GLN B 1 153 ? -21.609 -12.734 -10.203 1 91.81 153 GLN B N 1
ATOM 2752 C CA . GLN B 1 153 ? -20.438 -12.742 -11.078 1 91.81 153 GLN B CA 1
ATOM 2753 C C . GLN B 1 153 ? -19.25 -12.047 -10.414 1 91.81 153 GLN B C 1
ATOM 2755 O O . GLN B 1 153 ? -19.391 -10.938 -9.906 1 91.81 153 GLN B O 1
ATOM 2760 N N . PHE B 1 154 ? -18.094 -12.789 -10.453 1 93.94 154 PHE B N 1
ATOM 2761 C CA . PHE B 1 154 ? -16.859 -12.25 -9.898 1 93.94 154 PHE B CA 1
ATOM 2762 C C . PHE B 1 154 ? -16.016 -11.609 -10.992 1 93.94 154 PHE B C 1
ATOM 2764 O O . PHE B 1 154 ? -15.836 -12.188 -12.062 1 93.94 154 PHE B O 1
ATOM 2771 N N . GLU B 1 155 ? -15.523 -10.391 -10.68 1 94.5 155 GLU B N 1
ATOM 2772 C CA . GLU B 1 155 ? -14.648 -9.688 -11.609 1 94.5 155 GLU B CA 1
ATOM 2773 C C . GLU B 1 155 ? -13.43 -9.102 -10.891 1 94.5 155 GLU B C 1
ATOM 2775 O O . GLU B 1 155 ? -13.438 -8.969 -9.664 1 94.5 155 GLU B O 1
ATOM 2780 N N . GLU B 1 156 ? -12.406 -8.82 -11.711 1 93.88 156 GLU B N 1
ATOM 2781 C CA . GLU B 1 156 ? -11.219 -8.141 -11.195 1 93.88 156 GLU B CA 1
ATOM 2782 C C . GLU B 1 156 ? -11.523 -6.684 -10.859 1 93.88 156 GLU B C 1
ATOM 2784 O O . GLU B 1 156 ? -12.07 -5.949 -11.68 1 93.88 156 GLU B O 1
ATOM 2789 N N . VAL B 1 157 ? -11.164 -6.324 -9.664 1 95.25 157 VAL B N 1
ATOM 2790 C CA . VAL B 1 157 ? -11.375 -4.961 -9.188 1 95.25 157 VAL B CA 1
ATOM 2791 C C . VAL B 1 157 ? -10.18 -4.516 -8.352 1 95.25 157 VAL B C 1
ATOM 2793 O O . VAL B 1 157 ? -9.594 -5.316 -7.625 1 95.25 157 VAL B O 1
ATOM 2796 N N . LEU B 1 158 ? -9.734 -3.248 -8.531 1 96 158 LEU B N 1
ATOM 2797 C CA . LEU B 1 158 ? -8.75 -2.684 -7.617 1 96 158 LEU B CA 1
ATOM 2798 C C . LEU B 1 158 ? -9.406 -2.229 -6.32 1 96 158 LEU B C 1
ATOM 2800 O O . LEU B 1 158 ? -10.328 -1.409 -6.34 1 96 158 LEU B O 1
ATOM 2804 N N . GLU B 1 159 ? -8.891 -2.756 -5.242 1 96.38 159 GLU B N 1
ATOM 2805 C CA . GLU B 1 159 ? -9.469 -2.451 -3.936 1 96.38 159 GLU B CA 1
ATOM 2806 C C . GLU B 1 159 ? -8.688 -1.341 -3.236 1 96.38 159 GLU B C 1
ATOM 2808 O O . GLU B 1 159 ? -7.457 -1.368 -3.195 1 96.38 159 GLU B O 1
ATOM 2813 N N . SER B 1 160 ? -9.445 -0.315 -2.672 1 97 160 SER B N 1
ATOM 2814 C CA . SER B 1 160 ? -8.812 0.693 -1.828 1 97 160 SER B CA 1
ATOM 2815 C C . SER B 1 160 ? -8.398 0.107 -0.483 1 97 160 SER B C 1
ATOM 2817 O O . SER B 1 160 ? -9.242 -0.265 0.327 1 97 160 SER B O 1
ATOM 2819 N N . VAL B 1 161 ? -7.055 0.011 -0.304 1 97.88 161 VAL B N 1
ATOM 2820 C CA . VAL B 1 161 ? -6.531 -0.46 0.975 1 97.88 161 VAL B CA 1
ATOM 2821 C C . VAL B 1 161 ? -5.691 0.635 1.627 1 97.88 161 VAL B C 1
ATOM 2823 O O . VAL B 1 161 ? -4.773 1.176 1.004 1 97.88 161 VAL B O 1
ATOM 2826 N N . SER B 1 162 ? -6.004 0.956 2.914 1 98.12 162 SER B N 1
ATOM 2827 C CA . SER B 1 162 ? -5.348 2.066 3.594 1 98.12 162 SER B CA 1
ATOM 2828 C C . SER B 1 162 ? -4.047 1.622 4.25 1 98.12 162 SER B C 1
ATOM 2830 O O . SER B 1 162 ? -4.023 0.639 4.992 1 98.12 162 SER B O 1
ATOM 2832 N N . ALA B 1 163 ? -3.027 2.404 3.906 1 98.06 163 ALA B N 1
ATOM 2833 C CA . ALA B 1 163 ? -1.725 2.119 4.5 1 98.06 163 ALA B CA 1
ATOM 2834 C C . ALA B 1 163 ? -1.485 2.979 5.738 1 98.06 163 ALA B C 1
ATOM 2836 O O . ALA B 1 163 ? -0.564 2.715 6.516 1 98.06 163 ALA B O 1
ATOM 2837 N N . GLY B 1 164 ? -2.254 3.98 5.906 1 97.06 164 GLY B N 1
ATOM 2838 C CA . GLY B 1 164 ? -2.137 4.941 6.992 1 97.06 164 GLY B CA 1
ATOM 2839 C C . GLY B 1 164 ? -3.031 6.156 6.812 1 97.06 164 GLY B C 1
ATOM 2840 O O . GLY B 1 164 ? -3.953 6.137 5.992 1 97.06 164 GLY B O 1
ATOM 2841 N N . CYS B 1 165 ? -2.723 7.148 7.684 1 96.31 165 CYS B N 1
ATOM 2842 C CA . CYS B 1 165 ? -3.518 8.375 7.621 1 96.31 165 CYS B CA 1
ATOM 2843 C C . CYS B 1 165 ? -2.627 9.594 7.402 1 96.31 165 CYS B C 1
ATOM 2845 O O . CYS B 1 165 ? -1.454 9.586 7.773 1 96.31 165 CYS B O 1
ATOM 2847 N N . ALA B 1 166 ? -3.217 10.594 6.758 1 94.38 166 ALA B N 1
ATOM 2848 C CA . ALA B 1 166 ? -2.506 11.844 6.477 1 94.38 166 ALA B CA 1
ATOM 2849 C C . ALA B 1 166 ? -3.428 13.047 6.641 1 94.38 166 ALA B C 1
ATOM 2851 O O . ALA B 1 166 ? -4.648 12.914 6.551 1 94.38 166 ALA B O 1
ATOM 2852 N N . CYS B 1 167 ? -2.781 14.172 6.91 1 90.88 167 CYS B N 1
ATOM 2853 C CA . CYS B 1 167 ? -3.529 15.422 6.949 1 90.88 167 CYS B CA 1
ATOM 2854 C C . CYS B 1 167 ? -3.904 15.883 5.543 1 90.88 167 CYS B C 1
ATOM 2856 O O . CYS B 1 167 ? -3.047 15.953 4.66 1 90.88 167 CYS B O 1
ATOM 2858 N N . LYS B 1 168 ? -5.211 16.156 5.402 1 89.62 168 LYS B N 1
ATOM 2859 C CA . LYS B 1 168 ? -5.723 16.672 4.137 1 89.62 168 LYS B CA 1
ATO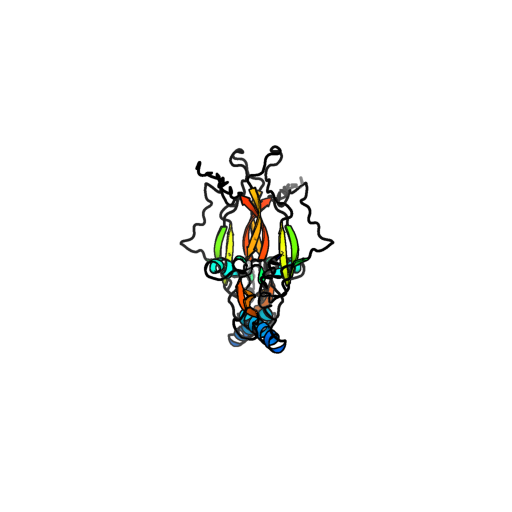M 2860 C C . LYS B 1 168 ? -6.66 17.859 4.371 1 89.62 168 LYS B C 1
ATOM 2862 O O . LYS B 1 168 ? -7.34 17.922 5.398 1 89.62 168 LYS B O 1
ATOM 2867 N N . ARG B 1 169 ? -6.574 18.766 3.402 1 85.06 169 ARG B N 1
ATOM 2868 C CA . ARG B 1 169 ? -7.496 19.891 3.508 1 85.06 169 ARG B CA 1
ATOM 2869 C C . ARG B 1 169 ? -8.938 19.438 3.301 1 85.06 169 ARG B C 1
ATOM 2871 O O . ARG B 1 169 ? -9.227 18.641 2.404 1 85.06 169 ARG B O 1
ATOM 2878 N N . LYS B 1 170 ? -9.789 20.078 4.129 1 84.81 170 LYS B N 1
ATOM 2879 C CA . LYS B 1 170 ? -11.211 19.781 3.998 1 84.81 170 LYS B CA 1
ATOM 2880 C C . LYS B 1 170 ? -11.773 20.344 2.693 1 84.81 170 LYS B C 1
ATOM 2882 O O . LYS B 1 170 ? -11.406 21.438 2.277 1 84.81 170 LYS B O 1
ATOM 2887 N N . ARG B 1 171 ? -12.461 19.422 1.986 1 74.31 171 ARG B N 1
ATOM 2888 C CA . ARG B 1 171 ? -13.117 19.906 0.779 1 74.31 171 ARG B CA 1
ATOM 2889 C C . ARG B 1 171 ? -14.359 20.719 1.124 1 74.31 171 ARG B C 1
ATOM 2891 O O . ARG B 1 171 ? -15.109 20.375 2.041 1 74.31 171 ARG B O 1
ATOM 2898 N N . MET B 1 172 ? -14.305 22.094 0.954 1 60.19 172 MET B N 1
ATOM 2899 C CA . MET B 1 172 ? -15.484 22.922 1.211 1 60.19 172 MET B CA 1
ATOM 2900 C C . MET B 1 172 ? -16.703 22.344 0.49 1 60.19 172 MET B C 1
ATOM 2902 O O . MET B 1 172 ? -16.656 22.109 -0.715 1 60.19 172 MET B O 1
ATOM 2906 N N . LYS B 1 173 ? -17.406 21.469 1.053 1 53.78 173 LYS B N 1
ATOM 2907 C CA . LYS B 1 173 ? -18.688 21.141 0.444 1 53.78 173 LYS B CA 1
ATOM 2908 C C . LYS B 1 173 ? -19.469 22.391 0.088 1 53.78 173 LYS B C 1
ATOM 2910 O O . LYS B 1 173 ? -19.562 23.312 0.899 1 53.78 173 LYS B O 1
ATOM 2915 N N . SER B 1 174 ? -19.266 22.828 -1.164 1 44.84 174 SER B N 1
ATOM 2916 C CA . SER B 1 174 ? -20.219 23.859 -1.538 1 44.84 174 SER B CA 1
ATOM 2917 C C . SER B 1 174 ? -21.578 23.609 -0.887 1 44.84 174 SER B C 1
ATOM 2919 O O . SER B 1 174 ? -22.125 22.516 -0.977 1 44.84 174 SER B O 1
ATOM 2921 N N . LYS B 1 175 ? -21.891 24.234 0.201 1 44.03 175 LYS B N 1
ATOM 2922 C CA . LYS B 1 175 ? -23.281 24.312 0.627 1 44.03 175 LYS B CA 1
ATOM 2923 C C . LYS B 1 175 ? -24.188 24.641 -0.548 1 44.03 175 LYS B C 1
ATOM 2925 O O . LYS B 1 175 ? -24.203 25.781 -1.026 1 44.03 175 LYS B O 1
ATOM 2930 N N . MET B 1 176 ? -24.375 23.812 -1.533 1 37.62 176 MET B N 1
ATOM 2931 C CA . MET B 1 176 ? -25.547 24.141 -2.334 1 37.62 176 MET B CA 1
ATOM 2932 C C . MET B 1 176 ? -26.766 24.391 -1.444 1 37.62 176 MET B C 1
ATOM 2934 O O . MET B 1 176 ? -27.172 23.5 -0.702 1 37.62 176 MET B O 1
ATOM 2938 N N . SER B 1 177 ? -26.828 25.547 -0.906 1 38.34 177 SER B N 1
ATOM 2939 C CA . SER B 1 177 ? -28.094 26.109 -0.438 1 38.34 177 SER B CA 1
ATOM 2940 C C . SER B 1 177 ? -29.234 25.734 -1.369 1 38.34 177 SER B C 1
ATOM 2942 O O . SER B 1 177 ? -29.234 26.094 -2.551 1 38.34 177 SER B O 1
ATOM 2944 N N . SER B 1 178 ? -29.844 24.562 -1.271 1 36.47 178 SER B N 1
ATOM 2945 C CA . SER B 1 178 ? -31.188 24.344 -1.783 1 36.47 178 SER B CA 1
ATOM 2946 C C . SER B 1 178 ? -32.094 25.5 -1.427 1 36.47 178 SER B C 1
ATOM 2948 O O . SER B 1 178 ? -32.594 25.594 -0.294 1 36.47 178 SER B O 1
ATOM 2950 N N . GLY B 1 179 ? -31.75 26.688 -1.747 1 33 179 GLY B N 1
ATOM 2951 C CA . GLY B 1 179 ? -32.781 27.719 -1.777 1 33 179 GLY B CA 1
ATOM 2952 C C . GLY B 1 179 ? -34.062 27.266 -2.496 1 33 179 GLY B C 1
ATOM 2953 O O . GLY B 1 179 ? -34 26.938 -3.686 1 33 179 GLY B O 1
ATOM 2954 N N . SER B 1 180 ? -35 26.672 -1.77 1 36.66 180 SER B N 1
ATOM 2955 C CA . SER B 1 180 ? -36.406 26.484 -2.08 1 36.66 180 SER B CA 1
ATOM 2956 C C . SER B 1 180 ? -37 27.734 -2.709 1 36.66 180 SER B C 1
ATOM 2958 O O . SER B 1 180 ? -37.125 28.766 -2.045 1 36.66 180 SER B O 1
ATOM 2960 N N . ILE B 1 181 ? -36.75 28.125 -3.896 1 27.98 181 ILE B N 1
ATOM 2961 C CA . ILE B 1 181 ? -37.625 29.078 -4.57 1 27.98 181 ILE B CA 1
ATOM 2962 C C . ILE B 1 181 ? -39.062 28.562 -4.547 1 27.98 181 ILE B C 1
ATOM 2964 O O . ILE B 1 181 ? -39.375 27.562 -5.184 1 27.98 181 ILE B O 1
ATOM 2968 N N . LYS B 1 182 ? -39.812 28.703 -3.488 1 34.56 182 LYS B N 1
ATOM 2969 C CA . LYS B 1 182 ? -41.281 28.75 -3.41 1 34.56 182 LYS B CA 1
ATOM 2970 C C . LYS B 1 182 ? -41.875 29.656 -4.48 1 34.56 182 LYS B C 1
ATOM 2972 O O . LYS B 1 182 ? -41.531 30.844 -4.551 1 34.56 182 LYS B O 1
ATOM 2977 N N . ASP B 1 183 ? -42.125 29.062 -5.641 1 28.31 183 ASP B N 1
ATOM 2978 C CA . ASP B 1 183 ? -43 29.703 -6.641 1 28.31 183 ASP B CA 1
ATOM 2979 C C . ASP B 1 183 ? -44.125 30.469 -5.98 1 28.31 183 ASP B C 1
ATOM 2981 O O . ASP B 1 183 ? -44.875 29.906 -5.176 1 28.31 183 ASP B O 1
ATOM 2985 N N . ARG B 1 184 ? -44 31.672 -5.68 1 29.06 184 ARG B N 1
ATOM 2986 C CA . ARG B 1 184 ? -45.094 32.625 -5.418 1 29.06 184 ARG B CA 1
ATOM 2987 C C . ARG B 1 184 ? -46.156 32.531 -6.48 1 29.06 184 ARG B C 1
ATOM 2989 O O . ARG B 1 184 ? -46 33.031 -7.594 1 29.06 184 ARG B O 1
ATOM 2996 N N . GLU B 1 185 ? -46.656 31.266 -6.762 1 23.84 185 GLU B N 1
ATOM 2997 C CA . GLU B 1 185 ? -48.031 31.328 -7.246 1 23.84 185 GLU B CA 1
ATOM 2998 C C . GLU B 1 185 ? -49.031 31.594 -6.105 1 23.84 185 GLU B C 1
ATOM 3000 O O . GLU B 1 185 ? -48.844 31.094 -4.992 1 23.84 185 GLU B O 1
#

Solvent-accessible surface area (backbone atoms only — not comparable to full-atom values): 21334 Å² total; per-residue (Å²): 136,84,79,77,76,73,80,78,74,74,70,71,75,72,79,87,75,64,35,76,62,52,70,70,55,47,50,50,52,54,52,50,48,30,52,50,58,24,68,49,72,60,54,46,47,30,70,66,43,52,82,79,46,60,39,53,88,74,47,58,67,90,46,53,58,70,42,80,45,74,51,86,87,53,76,57,69,55,64,90,74,45,73,60,36,49,24,44,57,34,70,32,38,39,37,22,85,40,33,44,70,38,56,39,41,29,31,39,57,28,28,66,55,24,65,79,65,84,78,66,74,94,63,83,58,66,26,22,31,38,66,36,52,40,33,48,80,32,37,26,40,71,49,58,42,87,50,94,73,22,31,48,37,73,42,82,30,30,35,82,35,28,52,29,35,16,49,28,38,58,77,78,67,74,74,74,71,79,72,77,77,73,76,85,119,136,80,81,77,77,73,80,78,74,74,72,70,74,72,80,86,77,65,35,77,63,52,71,72,55,47,52,50,53,54,51,49,47,29,53,50,57,27,69,50,71,57,52,45,48,30,70,65,42,54,83,80,45,60,38,53,87,74,46,58,66,91,46,52,57,70,41,80,46,73,52,86,87,55,75,58,70,54,65,91,75,49,75,60,37,46,24,45,56,33,70,32,39,39,36,22,86,41,32,43,72,39,57,40,40,29,31,40,57,29,29,66,56,22,65,80,61,93,75,64,74,95,62,84,58,66,26,23,31,38,65,37,50,41,33,46,83,31,38,24,39,70,49,59,42,89,49,97,73,28,28,48,35,73,40,82,31,31,35,82,35,29,55,30,34,17,51,28,38,58,77,78,68,76,74,74,72,79,71,77,78,73,74,87,119

Foldseek 3Di:
DDPPPDPPPPPPPPPDDADEDDPVVVVVVLVVFVVVLVVDDPLQCCVVCVVVFAAPVPADPVFWPKDKADDPVWDQADDPDCPPHLWFWDWIWIATPFKVVRIDIATGTSFQAGDPDDDDDPDDHQKTKDFDWGWDKMWGFRAFDPDPNGHTDIDIHTYTGGPTIDIDGDDPPPPPPPPPPPPPD/DDPPPDPPPPPPVPPDDAAEDDPVVVVVVLVVFVVVLVVDDDLQCCVVCVVVFAAPVPADVVFWPKDKADDPVWDQADDPDPPPHLWFWDWIWIATPFKVVRIDIATGTSFQAGDPDPDDDPDDHQKTKDFDWGWRKMWGFRAFDPDPNTHTDIDIHTYTGGPTIDIDGDDPPPPPPPPPPPPPD

Nearest PDB structures (foldseek):
  7uwk-assembly1_F  TM=5.436E-01  e=1.072E-04  Homo sapiens
  7z2m-assembly2_I  TM=5.118E-01  e=1.267E-04  Homo sapiens
  7uwm-assembly1_B  TM=5.573E-01  e=3.872E-04  Homo sapiens
  7uwj-assembly1_B  TM=5.412E-01  e=3.463E-04  Homo sapiens
  7uwl-assembly1_B  TM=5.382E-01  e=4.841E-04  Homo sapiens

InterPro domains:
  IPR010345 Interleukin-17 family [PF06083] (87-168)
  IPR029034 Cystine-knot cytokine [G3DSA:2.10.90.10] (49-175)
  IPR029034 Cystine-knot cytokine [SSF57501] (77-169)

Radius of gyration: 28.29 Å; Cα contacts (8 Å, |Δi|>4): 656; chains: 2; bounding box: 149×59×47 Å

Secondary structure (DSSP, 8-state):
------------------BPP-HHHHHHHHHHHHHHHHHS--GGGHHHHTTTS-BGGGS-GGG---EEEE-TTS--SPPS--SS-SS-EEEEEEE-TTEESSEEEEEEES-SEE---SS--S---SEEEEEEEE--EEEEEEEE--STT-BEEEEEEE--EEEEEEEEE----------------/------------------BPP-HHHHHHHHHHHHHHHHHS--GGGHHHHTTTS-BGGGS-GGG---EEEE-TTS--SPPS--SS-SS-EEEEEEE-TTEESSEEEEEEES-SEE---SSS-SS--SEEEEEEEE--EEEEEEEE--SSS-BEEEEEEE--EEEEEEEEE----------------

Sequence (370 aa):
MYYVAAPFVFAIAMPLTCKRPNKATMRKIKSDYIIKRGSYFSDSFNLLYKHNKRTDRQIPAEFKSNRTLNFEWIPKMCPLERNDNPCPHYYALDVDDNRIPKMLLQAKCRCSECSLNYGVNKGESIFECSEVFYYPLVMRVTKCSNESDSRMQFEEVLESVSAGCACKRKRMKSKMSSGSIKDREMYYVAAPFVFAIAMPLTCKRPNKATMRKIKSDYIIKRGSYFSDSFNLLYKHNKRTDRQIPAEFKSNRTLNFEWIPKMCPLERNDNPCPHYYALDVDDNRIPKMLLQAKCRCSECSLNYGVNKGESIFECSEVFYYPLVMRVTKCSNESDSRMQFEEVLESVSAGCACKRKRMKSKMSSGSIKDRE

pLDDT: mean 79.79, std 21.17, range [23.25, 98.12]

Organism: Mytilus edulis (NCBI:txid6550)